Protein AF-A0AA38KYE3-F1 (afdb_monomer)

Mean predicted aligned error: 20.4 Å

Solvent-accessible surface area (backbone atoms only — not comparable to full-atom values): 11857 Å² total; per-residue (Å²): 138,81,86,70,82,73,73,77,72,90,85,82,68,71,71,74,84,75,63,77,55,72,67,58,54,51,53,55,47,50,54,48,50,51,52,50,46,51,55,27,56,74,71,75,43,82,68,74,81,72,82,71,78,75,73,86,70,87,66,52,71,68,54,53,53,49,51,54,52,49,51,54,49,50,57,47,46,58,60,46,50,67,61,67,71,62,74,83,80,52,72,69,56,50,53,50,53,51,52,51,50,53,50,52,52,50,52,52,49,53,49,53,49,51,55,46,50,54,53,48,52,49,53,52,52,52,51,51,50,52,52,61,75,70,51,79,81,84,90,71,83,89,81,81,88,81,86,86,84,85,88,87,89,82,91,83,86,89,82,88,84,85,80,89,76,82,76,84,78,88,83,76,89,78,84,84,82,131

InterPro domains:
  IPR019331 FAM192A/Fyv6, N-terminal [PF10187] (19-123)
  IPR039845 PSME3-interacting protein [PTHR13495] (5-178)

Structure (mmCIF, N/CA/C/O backbone):
data_AF-A0AA38KYE3-F1
#
_entry.id   AF-A0AA38KYE3-F1
#
loop_
_atom_site.group_PDB
_atom_site.id
_atom_site.type_symbol
_atom_site.label_atom_id
_atom_site.label_alt_id
_atom_site.label_comp_id
_atom_site.label_asym_id
_atom_site.label_entity_id
_atom_site.label_seq_id
_atom_site.pdbx_PDB_ins_code
_atom_site.Cartn_x
_atom_site.Cartn_y
_atom_site.Cartn_z
_atom_site.occupancy
_atom_site.B_iso_or_equiv
_atom_site.auth_seq_id
_atom_site.auth_comp_id
_atom_site.auth_asym_id
_atom_site.auth_atom_id
_atom_site.pdbx_PDB_model_num
ATOM 1 N N . MET A 1 1 ? -8.274 10.361 -27.203 1.00 38.38 1 MET A N 1
ATOM 2 C CA . MET A 1 1 ? -7.187 11.267 -27.641 1.00 38.38 1 MET A CA 1
ATOM 3 C C . MET A 1 1 ? -6.021 10.359 -27.928 1.00 38.38 1 MET A C 1
ATOM 5 O O . MET A 1 1 ? -5.240 10.036 -27.043 1.00 38.38 1 MET A O 1
ATOM 9 N N . ASP A 1 2 ? -6.062 9.823 -29.137 1.00 43.84 2 ASP A N 1
ATOM 10 C CA . ASP A 1 2 ? -5.361 8.628 -29.572 1.00 43.84 2 ASP A CA 1
ATOM 11 C C . ASP A 1 2 ? -4.220 9.058 -30.489 1.00 43.84 2 ASP A C 1
ATOM 13 O O . ASP A 1 2 ? -4.338 8.991 -31.711 1.00 43.84 2 ASP A O 1
ATOM 17 N N . ASP A 1 3 ? -3.112 9.524 -29.911 1.00 46.22 3 ASP A N 1
ATOM 18 C CA . ASP A 1 3 ? -1.871 9.696 -30.668 1.00 46.22 3 ASP A CA 1
ATOM 19 C C . ASP A 1 3 ? -1.182 8.338 -30.786 1.00 46.22 3 ASP A C 1
ATOM 21 O O . ASP A 1 3 ? -0.320 7.929 -30.006 1.00 46.22 3 ASP A O 1
ATOM 25 N N . SER A 1 4 ? -1.661 7.607 -31.785 1.00 47.09 4 SER A N 1
ATOM 26 C CA . SER A 1 4 ? -1.089 6.367 -32.271 1.00 47.09 4 SER A CA 1
ATOM 27 C C . SER A 1 4 ? 0.334 6.643 -32.746 1.00 47.09 4 SER A C 1
ATOM 29 O O . SER A 1 4 ? 0.548 7.275 -33.781 1.00 47.09 4 SER A O 1
ATOM 31 N N . THR A 1 5 ? 1.318 6.124 -32.019 1.00 53.00 5 THR A N 1
ATOM 32 C CA . THR A 1 5 ? 2.655 5.855 -32.543 1.00 53.00 5 THR A CA 1
ATOM 33 C C . THR A 1 5 ? 2.515 4.849 -33.684 1.00 53.00 5 THR A C 1
ATOM 35 O O . THR A 1 5 ? 2.605 3.637 -33.504 1.00 53.00 5 THR A O 1
ATOM 38 N N . ALA A 1 6 ? 2.203 5.362 -34.873 1.00 57.88 6 ALA A N 1
ATOM 39 C CA . ALA A 1 6 ? 2.040 4.588 -36.087 1.00 57.88 6 ALA A CA 1
ATOM 40 C C . ALA A 1 6 ? 3.367 3.892 -36.396 1.00 57.88 6 ALA A C 1
ATOM 42 O O . ALA A 1 6 ? 4.289 4.494 -36.945 1.00 57.88 6 ALA A O 1
ATOM 43 N N . ILE A 1 7 ? 3.477 2.622 -36.004 1.00 56.44 7 ILE A N 1
ATOM 44 C CA . ILE A 1 7 ? 4.585 1.762 -36.400 1.00 56.44 7 ILE A CA 1
ATOM 45 C C . ILE A 1 7 ? 4.551 1.730 -37.933 1.00 56.44 7 ILE A C 1
ATOM 47 O O . ILE A 1 7 ? 3.551 1.272 -38.496 1.00 56.44 7 ILE A O 1
ATOM 51 N N . PRO A 1 8 ? 5.583 2.240 -38.630 1.00 62.31 8 PRO A N 1
ATOM 52 C CA . PRO A 1 8 ? 5.570 2.291 -40.082 1.00 62.31 8 PRO A CA 1
ATOM 53 C C . PRO A 1 8 ? 5.421 0.870 -40.626 1.00 62.31 8 PRO A C 1
ATOM 55 O O . PRO A 1 8 ? 6.280 0.019 -40.390 1.00 62.31 8 PRO A O 1
ATOM 58 N N . SER A 1 9 ? 4.313 0.600 -41.325 1.00 65.00 9 SER A N 1
ATOM 59 C CA . SER A 1 9 ? 4.024 -0.717 -41.900 1.00 65.00 9 SER A CA 1
ATOM 60 C C . SER A 1 9 ? 5.203 -1.186 -42.750 1.00 65.00 9 SER A C 1
ATOM 62 O O . SER A 1 9 ? 5.614 -0.519 -43.709 1.00 65.00 9 SER A O 1
ATOM 64 N N . LEU A 1 10 ? 5.769 -2.346 -42.398 1.00 61.00 10 LEU A N 1
ATOM 65 C CA . LEU A 1 10 ? 7.004 -2.822 -43.011 1.00 61.00 10 LEU A CA 1
ATOM 66 C C . LEU A 1 10 ? 6.842 -3.242 -44.492 1.00 61.00 10 LEU A C 1
ATOM 68 O O . LEU A 1 10 ? 7.845 -3.466 -45.167 1.00 61.00 10 LEU A O 1
ATOM 72 N N . SER A 1 11 ? 5.625 -3.261 -45.040 1.00 62.66 11 SER A N 1
ATOM 73 C CA . SER A 1 11 ? 5.326 -3.944 -46.306 1.00 62.66 11 SER A CA 1
ATOM 74 C C . SER A 1 11 ? 5.181 -3.062 -47.558 1.00 62.66 11 SER A C 1
ATOM 76 O O . SER A 1 11 ? 5.177 -3.619 -48.651 1.00 62.66 11 SER A O 1
ATOM 78 N N . MET A 1 12 ? 5.033 -1.734 -47.458 1.00 64.44 12 MET A N 1
ATOM 79 C CA . MET A 1 12 ? 4.512 -0.920 -48.585 1.00 64.44 12 MET A CA 1
ATOM 80 C C . MET A 1 12 ? 5.448 0.159 -49.168 1.00 64.44 12 MET A C 1
ATOM 82 O O . MET A 1 12 ? 5.031 0.886 -50.062 1.00 64.44 12 MET A O 1
ATOM 86 N N . GLY A 1 13 ? 6.703 0.273 -48.720 1.00 67.00 13 GLY A N 1
ATOM 87 C CA . GLY A 1 13 ? 7.635 1.320 -49.177 1.00 67.00 13 GLY A CA 1
ATOM 88 C C . GLY A 1 13 ? 8.923 0.777 -49.798 1.00 67.00 13 GLY A C 1
ATOM 89 O O . GLY A 1 13 ? 9.416 -0.274 -49.386 1.00 67.00 13 GLY A O 1
ATOM 90 N N . ALA A 1 14 ? 9.488 1.516 -50.761 1.00 74.94 14 ALA A N 1
ATOM 91 C CA . ALA A 1 14 ? 10.798 1.229 -51.341 1.00 74.94 14 ALA A CA 1
ATOM 92 C C . ALA A 1 14 ? 11.863 1.134 -50.233 1.00 74.94 14 ALA A C 1
ATOM 94 O O . ALA A 1 14 ? 12.042 2.057 -49.440 1.00 74.94 14 ALA A O 1
ATOM 95 N N . VAL A 1 15 ? 12.580 0.009 -50.181 1.00 73.69 15 VAL A N 1
ATOM 96 C CA . VAL A 1 15 ? 13.527 -0.329 -49.103 1.00 73.69 15 VAL A CA 1
ATOM 97 C C . VAL A 1 15 ? 14.615 0.725 -48.868 1.00 73.69 15 VAL A C 1
ATOM 99 O O . VAL A 1 15 ? 15.062 0.875 -47.737 1.00 73.69 15 VAL A O 1
ATOM 102 N N . GLY A 1 16 ? 14.981 1.503 -49.891 1.00 77.25 16 GLY A N 1
ATOM 103 C CA . GLY A 1 16 ? 16.009 2.544 -49.804 1.00 77.25 16 GLY A CA 1
ATOM 104 C C . GLY A 1 16 ? 15.676 3.706 -48.863 1.00 77.25 16 GLY A C 1
ATOM 105 O O . GLY A 1 16 ? 16.590 4.256 -48.268 1.00 77.25 16 GLY A O 1
ATOM 106 N N . SER A 1 17 ? 14.396 4.038 -48.640 1.00 78.31 17 SER A N 1
ATOM 107 C CA . SER A 1 17 ? 14.017 5.144 -47.737 1.00 78.31 17 SER A CA 1
ATOM 108 C C . SER A 1 17 ? 14.051 4.768 -46.249 1.00 78.31 17 SER A C 1
ATOM 110 O O . SER A 1 17 ? 13.647 5.559 -45.401 1.00 78.31 17 SER A O 1
ATOM 112 N N . ARG A 1 18 ? 14.426 3.524 -45.932 1.00 79.81 18 ARG A N 1
ATOM 113 C CA . ARG A 1 18 ? 14.399 2.947 -44.576 1.00 79.81 18 ARG A CA 1
ATOM 114 C C . ARG A 1 18 ? 15.794 2.813 -43.982 1.00 79.81 18 ARG A C 1
ATOM 116 O O . ARG A 1 18 ? 15.922 2.563 -42.787 1.00 79.81 18 ARG A O 1
ATOM 123 N N . PHE A 1 19 ? 16.814 2.924 -44.827 1.00 83.12 19 PHE A N 1
ATOM 124 C CA . PHE A 1 19 ? 18.205 2.907 -44.422 1.00 83.12 19 PHE A CA 1
ATOM 125 C C . PHE A 1 19 ? 18.679 4.347 -44.302 1.00 83.12 19 PHE A C 1
ATOM 127 O O . PHE A 1 19 ? 18.525 5.137 -45.227 1.00 83.12 19 PHE A O 1
ATOM 134 N N . VAL A 1 20 ? 19.239 4.669 -43.145 1.00 84.50 20 VAL A N 1
ATOM 135 C CA . VAL A 1 20 ? 19.840 5.967 -42.848 1.00 84.50 20 VAL A CA 1
ATOM 136 C C . VAL A 1 20 ? 21.350 5.774 -42.917 1.00 84.50 20 VAL A C 1
ATOM 138 O O . VAL A 1 20 ? 21.856 4.765 -42.413 1.00 84.50 20 VAL A O 1
ATOM 141 N N . SER A 1 21 ? 22.071 6.687 -43.566 1.00 89.00 21 SER A N 1
ATOM 142 C CA . SER A 1 21 ? 23.534 6.600 -43.614 1.00 89.00 21 SER A CA 1
ATOM 143 C C . SER A 1 21 ? 24.142 6.946 -42.250 1.00 89.00 21 SER A C 1
ATOM 145 O O . SER A 1 21 ? 23.531 7.656 -41.449 1.00 89.00 21 SER A O 1
ATOM 147 N N . SER A 1 22 ? 25.355 6.450 -41.977 1.00 89.38 22 SER A N 1
ATOM 148 C CA . SER A 1 22 ? 26.078 6.796 -40.740 1.00 89.38 22 SER A CA 1
ATOM 149 C C . SER A 1 22 ? 26.231 8.313 -40.604 1.00 89.38 22 SER A C 1
ATOM 151 O O . SER A 1 22 ? 25.899 8.875 -39.563 1.00 89.38 22 SER A O 1
ATOM 153 N N . ASP A 1 23 ? 26.612 8.980 -41.696 1.00 91.44 23 ASP A N 1
ATOM 154 C CA . ASP A 1 23 ? 26.794 10.432 -41.746 1.00 91.44 23 ASP A CA 1
ATOM 155 C C . ASP A 1 23 ? 25.501 11.188 -41.418 1.00 91.44 23 ASP A C 1
ATOM 157 O O . ASP A 1 23 ? 25.514 12.174 -40.683 1.00 91.44 23 ASP A O 1
ATOM 161 N N . GLU A 1 24 ? 24.352 10.723 -41.918 1.00 88.25 24 GLU A N 1
ATOM 162 C CA . GLU A 1 24 ? 23.063 11.352 -41.628 1.00 88.25 24 GLU A CA 1
ATOM 163 C C . GLU A 1 24 ? 22.680 11.207 -40.145 1.00 88.25 24 GLU A C 1
ATOM 165 O O . GLU A 1 24 ? 22.169 12.155 -39.541 1.00 88.25 24 GLU A O 1
ATOM 170 N N . ILE A 1 25 ? 23.000 10.068 -39.519 1.00 87.56 25 ILE A N 1
ATOM 171 C CA . ILE A 1 25 ? 22.819 9.853 -38.075 1.00 87.56 25 ILE A CA 1
ATOM 172 C C . ILE A 1 25 ? 23.725 10.794 -37.271 1.00 87.56 25 ILE A C 1
ATOM 174 O O . ILE A 1 25 ? 23.277 11.382 -36.283 1.00 87.56 25 ILE A O 1
ATOM 178 N N . GLU A 1 26 ? 24.982 10.958 -37.680 1.00 89.88 26 GLU A N 1
ATOM 179 C CA . GLU A 1 26 ? 25.950 11.834 -37.015 1.00 89.88 26 GLU A CA 1
ATOM 180 C C . GLU A 1 26 ? 25.548 13.308 -37.119 1.00 89.88 26 GLU A C 1
ATOM 182 O O . GLU A 1 26 ? 25.497 14.002 -36.101 1.00 89.88 26 GLU A O 1
ATOM 187 N N . ILE A 1 27 ? 25.141 13.771 -38.305 1.00 91.00 27 ILE A N 1
ATOM 188 C CA . ILE A 1 27 ? 24.630 15.134 -38.514 1.00 91.00 27 ILE A CA 1
ATOM 189 C C . ILE A 1 27 ? 23.367 15.369 -37.676 1.00 91.00 27 ILE A C 1
ATOM 191 O O . ILE A 1 27 ? 23.208 16.424 -37.055 1.00 91.00 27 ILE A O 1
ATOM 195 N N . ALA A 1 28 ? 22.457 14.393 -37.621 1.00 88.75 28 ALA A N 1
ATOM 196 C CA . ALA A 1 28 ? 21.243 14.496 -36.818 1.00 88.75 28 ALA A CA 1
ATOM 197 C C . ALA A 1 28 ? 21.532 14.528 -35.306 1.00 88.75 28 ALA A C 1
ATOM 199 O O . ALA A 1 28 ? 20.812 15.204 -34.564 1.00 88.75 28 ALA A O 1
ATOM 200 N N . ARG A 1 29 ? 22.564 13.815 -34.832 1.00 87.81 29 ARG A N 1
ATOM 201 C CA . ARG A 1 29 ? 23.042 13.888 -33.440 1.00 87.81 29 ARG A CA 1
ATOM 202 C C . ARG A 1 29 ? 23.668 15.249 -33.147 1.00 87.81 29 ARG A C 1
ATOM 204 O O . ARG A 1 29 ? 23.217 15.905 -32.216 1.00 87.81 29 ARG A O 1
ATOM 211 N N . ALA A 1 30 ? 24.572 15.727 -34.002 1.00 90.38 30 ALA A N 1
ATOM 212 C CA . ALA A 1 30 ? 25.222 17.028 -33.851 1.00 90.38 30 ALA A CA 1
ATOM 213 C C . ALA A 1 30 ? 24.207 18.180 -33.778 1.00 90.38 30 ALA A C 1
ATOM 215 O O . ALA A 1 30 ? 24.248 18.983 -32.849 1.00 90.38 30 ALA A O 1
ATOM 216 N N . ARG A 1 31 ? 23.214 18.207 -34.681 1.00 91.75 31 ARG A N 1
ATOM 217 C CA . ARG A 1 31 ? 22.133 19.211 -34.644 1.00 91.75 31 ARG A CA 1
ATOM 218 C C . ARG A 1 31 ? 21.344 19.176 -33.337 1.00 91.75 31 ARG A C 1
ATOM 220 O O . ARG A 1 31 ? 20.951 20.222 -32.826 1.00 91.75 31 ARG A O 1
ATOM 227 N N . ARG A 1 32 ? 21.082 17.981 -32.805 1.00 86.69 32 ARG A N 1
ATOM 228 C CA . ARG A 1 32 ? 20.376 17.810 -31.529 1.00 86.69 32 ARG A CA 1
ATOM 229 C C . ARG A 1 32 ? 21.227 18.293 -30.359 1.00 86.69 32 ARG A C 1
ATOM 231 O O . ARG A 1 32 ? 20.698 18.982 -29.492 1.00 86.69 32 ARG A O 1
ATOM 238 N N . ASP A 1 33 ? 22.522 17.999 -30.368 1.00 87.50 33 ASP A N 1
ATOM 239 C CA . ASP A 1 33 ? 23.463 18.452 -29.342 1.00 87.50 33 ASP A CA 1
ATOM 240 C C . ASP A 1 33 ? 23.636 19.975 -29.353 1.00 87.50 33 ASP A C 1
ATOM 242 O O . ASP A 1 33 ? 23.683 20.601 -28.296 1.00 87.50 33 ASP A O 1
ATOM 246 N N . GLU A 1 34 ? 23.694 20.596 -30.531 1.00 90.12 34 GLU A N 1
ATOM 247 C CA . GLU A 1 34 ? 23.737 22.053 -30.692 1.00 90.12 34 GLU A CA 1
ATOM 248 C C . GLU A 1 34 ? 22.469 22.718 -30.154 1.00 90.12 34 GLU A C 1
ATOM 250 O O . GLU A 1 34 ? 22.550 23.670 -29.377 1.00 90.12 34 GLU A O 1
ATOM 255 N N . GLN A 1 35 ? 21.295 22.191 -30.512 1.00 90.38 35 GLN A N 1
ATOM 256 C CA . GLN A 1 35 ? 20.012 22.689 -30.010 1.00 90.38 35 GLN A CA 1
ATOM 257 C C . GLN A 1 35 ? 19.904 22.536 -28.490 1.00 90.38 35 GLN A C 1
ATOM 259 O O . GLN A 1 35 ? 19.454 23.455 -27.806 1.00 90.38 35 GLN A O 1
ATOM 264 N N . TRP A 1 36 ? 20.364 21.406 -27.951 1.00 85.50 36 TRP A N 1
ATOM 265 C CA . TRP A 1 36 ? 20.416 21.153 -26.515 1.00 85.50 36 TRP A CA 1
ATOM 266 C C . TRP A 1 36 ? 21.314 22.169 -25.807 1.00 85.50 36 TRP A C 1
ATOM 268 O O . TRP A 1 36 ? 20.888 22.832 -24.863 1.00 85.50 36 TRP A O 1
ATOM 278 N N . LYS A 1 37 ? 22.548 22.349 -26.289 1.00 86.88 37 LYS A N 1
ATOM 279 C CA . LYS A 1 37 ? 23.496 23.329 -25.739 1.00 86.88 37 LYS A CA 1
ATOM 280 C C . LYS A 1 37 ? 22.932 24.747 -25.799 1.00 86.88 37 LYS A C 1
ATOM 282 O O . LYS A 1 37 ? 23.029 25.473 -24.814 1.00 86.88 37 LYS A O 1
ATOM 287 N N . ALA A 1 38 ? 22.292 25.124 -26.905 1.00 88.75 38 ALA A N 1
ATOM 288 C CA . ALA A 1 38 ? 21.656 26.430 -27.058 1.00 88.75 38 ALA A CA 1
ATOM 289 C C . ALA A 1 38 ? 20.495 26.640 -26.067 1.00 88.75 38 ALA A C 1
ATOM 291 O O . ALA A 1 38 ? 20.356 27.727 -25.504 1.00 88.75 38 ALA A O 1
ATOM 292 N N . ALA A 1 39 ? 19.685 25.607 -25.809 1.00 86.75 39 ALA A N 1
ATOM 293 C CA . ALA A 1 39 ? 18.595 25.667 -24.837 1.00 86.75 39 ALA A CA 1
ATOM 294 C C . ALA A 1 39 ? 19.107 25.892 -23.403 1.00 86.75 39 ALA A C 1
ATOM 296 O O . ALA A 1 39 ? 18.586 26.747 -22.688 1.00 86.75 39 ALA A O 1
ATOM 297 N N . TYR A 1 40 ? 20.166 25.183 -23.007 1.00 85.88 40 TYR A N 1
ATOM 298 C CA . TYR A 1 40 ? 20.803 25.344 -21.695 1.00 85.88 40 TYR A CA 1
ATOM 299 C C . TYR A 1 40 ? 21.537 26.685 -21.557 1.00 85.88 40 TYR A C 1
ATOM 301 O O . TYR A 1 40 ? 21.392 27.362 -20.539 1.00 85.88 40 TYR A O 1
ATOM 309 N N . ALA A 1 41 ? 22.220 27.140 -22.612 1.00 86.56 41 ALA A N 1
ATOM 310 C CA . ALA A 1 41 ? 22.850 28.460 -22.644 1.00 86.56 41 ALA A CA 1
ATOM 311 C C . ALA A 1 41 ? 21.823 29.589 -22.457 1.00 86.56 41 ALA A C 1
ATOM 313 O O . ALA A 1 41 ? 22.079 30.547 -21.730 1.00 86.56 41 ALA A O 1
ATOM 314 N N . ARG A 1 42 ? 20.626 29.454 -23.045 1.00 86.62 42 ARG A N 1
ATOM 315 C CA . ARG A 1 42 ? 19.516 30.396 -22.836 1.00 86.62 42 ARG A CA 1
ATOM 316 C C . ARG A 1 42 ? 19.007 30.400 -21.390 1.00 86.62 42 ARG A C 1
ATOM 318 O O . ARG A 1 42 ? 18.549 31.437 -20.920 1.00 86.62 42 ARG A O 1
ATOM 325 N N . LEU A 1 43 ? 19.081 29.264 -20.698 1.00 85.50 43 LEU A N 1
ATOM 326 C CA . LEU A 1 43 ? 18.709 29.132 -19.288 1.00 85.50 43 LEU A CA 1
ATOM 327 C C . LEU A 1 43 ? 19.814 29.633 -18.333 1.00 85.50 43 LEU A C 1
ATOM 329 O O . LEU A 1 43 ? 19.579 29.744 -17.133 1.00 85.50 43 LEU A O 1
ATOM 333 N N . GLY A 1 44 ? 21.006 29.954 -18.854 1.00 84.56 44 GLY A N 1
ATOM 334 C CA . GLY A 1 44 ? 22.159 30.390 -18.061 1.00 84.56 44 GLY A CA 1
ATOM 335 C C . GLY A 1 44 ? 22.789 29.272 -17.226 1.00 84.56 44 GLY A C 1
ATOM 336 O O . GLY A 1 44 ? 23.496 29.556 -16.262 1.00 84.56 44 GLY A O 1
ATOM 337 N N . GLN A 1 45 ? 22.519 28.010 -17.567 1.00 81.12 45 GLN A N 1
ATOM 338 C CA . GLN A 1 45 ? 23.049 26.830 -16.885 1.00 81.12 45 GLN A CA 1
ATOM 339 C C . GLN A 1 45 ? 23.940 26.033 -17.837 1.00 81.12 45 GLN A C 1
ATOM 341 O O . GLN A 1 45 ? 23.671 25.956 -19.036 1.00 81.12 45 GLN A O 1
ATOM 346 N N . GLU A 1 46 ? 25.000 25.425 -17.307 1.00 78.25 46 GLU A N 1
ATOM 347 C CA . GLU A 1 46 ? 25.823 24.511 -18.094 1.00 78.25 46 GLU A CA 1
ATOM 348 C C . GLU A 1 46 ? 25.026 23.228 -18.392 1.00 78.25 46 GLU A C 1
ATOM 350 O O . GLU A 1 46 ? 24.381 22.689 -17.483 1.00 78.25 46 GLU A O 1
ATOM 355 N N . PRO A 1 47 ? 25.026 22.735 -19.647 1.00 80.62 47 PRO A N 1
ATOM 356 C CA . PRO A 1 47 ? 24.432 21.446 -19.959 1.00 80.62 47 PRO A CA 1
ATOM 357 C C . PRO A 1 47 ? 25.056 20.356 -19.077 1.00 80.62 47 PRO A C 1
ATOM 359 O O . PRO A 1 47 ? 26.283 20.264 -19.015 1.00 80.62 47 PRO A O 1
ATOM 362 N N . PRO A 1 48 ? 24.251 19.509 -18.415 1.00 79.44 48 PRO A N 1
ATOM 363 C CA . PRO A 1 48 ? 24.783 18.388 -17.656 1.00 79.44 48 PRO A CA 1
ATOM 364 C C . PRO A 1 48 ? 25.612 17.469 -18.569 1.00 79.44 48 PRO A C 1
ATOM 366 O O . PRO A 1 48 ? 25.324 17.377 -19.770 1.00 79.44 48 PRO A O 1
ATOM 369 N N . PRO A 1 49 ? 26.636 16.787 -18.019 1.00 78.44 49 PRO A N 1
ATOM 370 C CA . PRO A 1 49 ? 27.485 15.892 -18.792 1.00 78.44 49 PRO A CA 1
ATOM 371 C C . PRO A 1 49 ? 26.618 14.865 -19.515 1.00 78.44 49 PRO A C 1
ATOM 373 O O . PRO A 1 49 ? 25.746 14.239 -18.905 1.00 78.44 49 PRO A O 1
ATOM 376 N N . GLN A 1 50 ? 26.839 14.725 -20.825 1.00 74.38 50 GLN A N 1
ATOM 377 C CA . GLN A 1 50 ? 26.076 13.772 -21.619 1.00 74.38 50 GLN A CA 1
ATOM 378 C C . GLN A 1 50 ? 26.245 12.367 -21.030 1.00 74.38 50 GLN A C 1
ATOM 380 O O . GLN A 1 50 ? 27.360 12.010 -20.628 1.00 74.38 50 GLN A O 1
ATOM 385 N N . PRO A 1 51 ? 25.161 11.574 -20.965 1.00 70.00 51 PRO A N 1
ATOM 386 C CA . PRO A 1 51 ? 25.268 10.192 -20.538 1.00 70.00 51 PRO A CA 1
ATOM 387 C C . PRO A 1 51 ? 26.285 9.499 -21.444 1.00 70.00 51 PRO A C 1
ATOM 389 O O . PRO A 1 51 ? 26.162 9.523 -22.670 1.00 70.00 51 PRO A O 1
ATOM 392 N N . GLN A 1 52 ? 27.330 8.946 -20.827 1.00 67.81 52 GLN A N 1
ATOM 393 C CA . GLN A 1 52 ? 28.319 8.139 -21.530 1.00 67.81 52 GLN A CA 1
ATOM 394 C C . GLN A 1 52 ? 27.561 7.029 -22.254 1.00 67.81 52 GLN A C 1
ATOM 396 O O . GLN A 1 52 ? 26.683 6.408 -21.653 1.00 67.81 52 GLN A O 1
ATOM 401 N N . ALA A 1 53 ? 27.868 6.810 -23.535 1.00 66.44 53 ALA A N 1
ATOM 402 C CA . ALA A 1 53 ? 27.283 5.703 -24.275 1.00 66.44 53 ALA A CA 1
ATOM 403 C C . ALA A 1 53 ? 27.489 4.427 -23.454 1.00 66.44 53 ALA A C 1
ATOM 405 O O . ALA A 1 53 ? 28.624 4.132 -23.070 1.00 66.44 53 ALA A O 1
ATOM 406 N N . ASP A 1 54 ? 26.389 3.738 -23.136 1.00 66.31 54 ASP A N 1
ATOM 407 C CA . ASP A 1 54 ? 26.420 2.559 -22.280 1.00 66.31 54 ASP A CA 1
ATOM 408 C C . ASP A 1 54 ? 27.528 1.622 -22.759 1.00 66.31 54 ASP A C 1
ATOM 410 O O . ASP A 1 54 ? 27.604 1.280 -23.946 1.00 66.31 54 ASP A O 1
ATOM 414 N N . ALA A 1 55 ? 28.421 1.253 -21.836 1.00 71.62 55 ALA A N 1
ATOM 415 C CA . ALA A 1 55 ? 29.512 0.338 -22.126 1.00 71.62 55 ALA A CA 1
ATOM 416 C C . ALA A 1 55 ? 28.936 -0.897 -22.826 1.00 71.62 55 ALA A C 1
ATOM 418 O O . ALA A 1 55 ? 27.932 -1.449 -22.373 1.00 71.62 55 ALA A O 1
ATOM 419 N N . TYR A 1 56 ? 29.547 -1.290 -23.947 1.00 76.38 56 TYR A N 1
ATOM 420 C CA . TYR A 1 56 ? 29.062 -2.384 -24.781 1.00 76.38 56 TYR A CA 1
ATOM 421 C C . TYR A 1 56 ? 28.786 -3.627 -23.926 1.00 76.38 56 TYR A C 1
ATOM 423 O O . TYR A 1 56 ? 29.699 -4.308 -23.459 1.00 76.38 56 TYR A O 1
ATOM 431 N N . ASP A 1 57 ? 27.502 -3.889 -23.693 1.00 76.00 57 ASP A N 1
ATOM 432 C CA . ASP A 1 57 ? 27.059 -5.008 -22.879 1.00 76.00 57 ASP A CA 1
ATOM 433 C C . ASP A 1 57 ? 27.184 -6.288 -23.706 1.00 76.00 57 ASP A C 1
ATOM 435 O O . ASP A 1 57 ? 26.439 -6.478 -24.675 1.00 76.00 57 ASP A O 1
ATOM 439 N N . GLY A 1 58 ? 28.134 -7.141 -23.313 1.00 88.69 58 GLY A N 1
ATOM 440 C CA . GLY A 1 58 ? 28.434 -8.424 -23.950 1.00 88.69 58 GLY A CA 1
ATOM 441 C C . GLY A 1 58 ? 27.335 -9.480 -23.802 1.00 88.69 58 GLY A C 1
ATOM 442 O O . GLY A 1 58 ? 27.457 -10.554 -24.390 1.00 88.69 58 GLY A O 1
ATOM 443 N N . ARG A 1 59 ? 26.262 -9.197 -23.053 1.00 87.50 59 ARG A N 1
ATOM 444 C CA . ARG A 1 59 ? 25.080 -10.061 -22.980 1.00 87.50 59 ARG A CA 1
ATOM 445 C C . ARG A 1 59 ? 24.361 -10.150 -24.318 1.00 87.50 59 ARG A C 1
ATOM 447 O O . ARG A 1 59 ? 24.231 -9.166 -25.058 1.00 87.50 59 ARG A O 1
ATOM 454 N N . SER A 1 60 ? 23.822 -11.334 -24.593 1.00 90.94 60 SER A N 1
ATOM 455 C CA . SER A 1 60 ? 22.998 -11.566 -25.777 1.00 90.94 60 SER A CA 1
ATOM 456 C C . SER A 1 60 ? 21.746 -10.684 -25.743 1.00 90.94 60 SER A C 1
ATOM 458 O O . SER A 1 60 ? 21.206 -10.370 -24.680 1.00 90.94 60 SER A O 1
ATOM 460 N N . LEU A 1 61 ? 21.220 -10.316 -26.916 1.00 89.00 61 LEU A N 1
ATOM 461 C CA . LEU A 1 61 ? 19.946 -9.595 -27.016 1.00 89.00 61 LEU A CA 1
ATOM 462 C C . LEU A 1 61 ? 18.815 -10.336 -26.280 1.00 89.00 61 LEU A C 1
ATOM 464 O O . LEU A 1 61 ? 17.964 -9.699 -25.663 1.00 89.00 61 LEU A O 1
ATOM 468 N N . ALA A 1 62 ? 18.830 -11.673 -26.297 1.00 92.38 62 ALA A N 1
ATOM 469 C CA . ALA A 1 62 ? 17.852 -12.490 -25.584 1.00 92.38 62 ALA A CA 1
ATOM 470 C C . ALA A 1 62 ? 17.894 -12.256 -24.064 1.00 92.38 62 ALA A C 1
ATOM 472 O O . ALA A 1 62 ? 16.849 -12.095 -23.436 1.00 92.38 62 ALA A O 1
ATOM 473 N N . GLU A 1 63 ? 19.093 -12.169 -23.488 1.00 91.25 63 GLU A N 1
ATOM 474 C CA . GLU A 1 63 ? 19.295 -11.914 -22.059 1.00 91.25 63 GLU A CA 1
ATOM 475 C C . GLU A 1 63 ? 18.857 -10.495 -21.687 1.00 91.25 63 GLU A C 1
ATOM 477 O O . GLU A 1 63 ? 18.178 -10.303 -20.681 1.00 91.25 63 GLU A O 1
ATOM 482 N N . LYS A 1 64 ? 19.160 -9.506 -22.539 1.00 90.88 64 LYS A N 1
ATOM 483 C CA . LYS A 1 64 ? 18.702 -8.117 -22.359 1.00 90.88 64 LYS A CA 1
ATOM 484 C C . LYS A 1 64 ? 17.176 -8.020 -22.361 1.00 90.88 64 LYS A C 1
ATOM 486 O O . LYS A 1 64 ? 16.592 -7.363 -21.499 1.00 90.88 64 LYS A O 1
ATOM 491 N N . LEU A 1 65 ? 16.518 -8.696 -23.303 1.00 93.88 65 LEU A N 1
ATOM 492 C CA . LEU A 1 65 ? 15.056 -8.723 -23.378 1.00 93.88 65 LEU A CA 1
ATOM 493 C C . LEU A 1 65 ? 14.435 -9.454 -22.185 1.00 93.88 65 LEU A C 1
ATOM 495 O O . LEU A 1 65 ? 13.420 -8.997 -21.662 1.00 93.88 65 LEU A O 1
ATOM 499 N N . ALA A 1 66 ? 15.039 -10.556 -21.734 1.00 93.94 66 ALA A N 1
ATOM 500 C CA . ALA A 1 66 ? 14.596 -11.268 -20.540 1.00 93.94 66 ALA A CA 1
ATOM 501 C C . ALA A 1 66 ? 14.710 -10.387 -19.288 1.00 93.94 66 ALA A C 1
ATOM 503 O O . ALA A 1 66 ? 13.737 -10.263 -18.550 1.00 93.94 66 ALA A O 1
ATOM 504 N N . ALA A 1 67 ? 15.842 -9.701 -19.105 1.00 91.38 67 ALA A N 1
ATOM 505 C CA . ALA A 1 67 ? 16.047 -8.772 -17.999 1.00 91.38 67 ALA A CA 1
ATOM 506 C C . ALA A 1 67 ? 15.041 -7.609 -18.024 1.00 91.38 67 ALA A C 1
ATOM 508 O O . ALA A 1 67 ? 14.486 -7.264 -16.988 1.00 91.38 67 ALA A O 1
ATOM 509 N N . ASN A 1 68 ? 14.736 -7.040 -19.198 1.00 92.44 68 ASN A N 1
ATOM 510 C CA . ASN A 1 68 ? 13.744 -5.963 -19.304 1.00 92.44 68 ASN A CA 1
ATOM 511 C C . ASN A 1 68 ? 12.325 -6.435 -18.956 1.00 92.44 68 ASN A C 1
ATOM 513 O O . ASN A 1 68 ? 11.566 -5.696 -18.332 1.00 92.44 68 ASN A O 1
ATOM 517 N N . ARG A 1 69 ? 11.962 -7.661 -19.355 1.00 95.62 69 ARG A N 1
ATOM 518 C CA . ARG A 1 69 ? 10.676 -8.264 -18.979 1.00 95.62 69 ARG A CA 1
ATOM 519 C C . ARG A 1 69 ? 10.610 -8.527 -17.480 1.00 95.62 69 ARG A C 1
ATOM 521 O O . ARG A 1 69 ? 9.612 -8.168 -16.871 1.00 95.62 69 ARG A O 1
ATOM 528 N N . ALA A 1 70 ? 11.662 -9.110 -16.908 1.00 94.44 70 ALA A N 1
ATOM 529 C CA . ALA A 1 70 ? 11.744 -9.388 -15.480 1.00 94.44 70 ALA A CA 1
ATOM 530 C C . ALA A 1 70 ? 11.661 -8.099 -14.652 1.00 94.44 70 ALA A C 1
ATOM 532 O O . ALA A 1 70 ? 10.831 -8.026 -13.760 1.00 94.44 70 ALA A O 1
ATOM 533 N N . ALA A 1 71 ? 12.415 -7.057 -15.015 1.00 92.94 71 ALA A N 1
ATOM 534 C CA . ALA A 1 71 ? 12.370 -5.763 -14.334 1.00 92.94 71 ALA A CA 1
ATOM 535 C C . ALA A 1 71 ? 10.967 -5.136 -14.374 1.00 92.94 71 ALA A C 1
ATOM 537 O O . ALA A 1 71 ? 10.445 -4.706 -13.353 1.00 92.94 71 ALA A O 1
ATOM 538 N N . LYS A 1 72 ? 10.305 -5.145 -15.539 1.00 94.75 72 LYS A N 1
ATOM 539 C CA . LYS A 1 72 ? 8.921 -4.653 -15.652 1.00 94.75 72 LYS A CA 1
ATOM 540 C C . LYS A 1 72 ? 7.941 -5.462 -14.811 1.00 94.75 72 LYS A C 1
ATOM 542 O O . LYS A 1 72 ? 7.010 -4.887 -14.253 1.00 94.75 72 LYS A O 1
ATOM 547 N N . GLN A 1 73 ? 8.128 -6.777 -14.760 1.00 93.94 73 GLN A N 1
ATOM 548 C CA . GLN A 1 73 ? 7.291 -7.665 -13.967 1.00 93.94 73 GLN A CA 1
ATOM 549 C C . GLN A 1 73 ? 7.493 -7.413 -12.470 1.00 93.94 73 GLN A C 1
ATOM 551 O O . GLN A 1 73 ? 6.511 -7.260 -11.758 1.00 93.94 73 GLN A O 1
ATOM 556 N N . GLU A 1 74 ? 8.738 -7.296 -12.014 1.00 90.62 74 GLU A N 1
ATOM 557 C CA . GLU A 1 74 ? 9.088 -6.993 -10.624 1.00 90.62 74 GLU A CA 1
ATOM 558 C C . GLU A 1 74 ? 8.540 -5.627 -10.200 1.00 90.62 74 GLU A C 1
ATOM 560 O O . GLU A 1 74 ? 7.843 -5.536 -9.196 1.00 90.62 74 GLU A O 1
ATOM 565 N N . GLU A 1 75 ? 8.722 -4.582 -11.011 1.00 89.88 75 GLU A N 1
ATOM 566 C CA . GLU A 1 75 ? 8.135 -3.265 -10.738 1.00 89.88 75 GLU A CA 1
ATOM 567 C C . GLU A 1 75 ? 6.603 -3.303 -10.656 1.00 89.88 75 GLU A C 1
ATOM 569 O O . GLU A 1 75 ? 5.994 -2.573 -9.869 1.00 89.88 75 GLU A O 1
ATOM 574 N N . TRP A 1 76 ? 5.957 -4.101 -11.511 1.00 91.56 76 TRP A N 1
ATOM 575 C CA . TRP A 1 76 ? 4.508 -4.265 -11.489 1.00 91.56 76 TRP A CA 1
ATOM 576 C C . TRP A 1 76 ? 4.068 -5.019 -10.235 1.00 91.56 76 TRP A C 1
ATOM 578 O O . TRP A 1 76 ? 3.154 -4.573 -9.547 1.00 91.56 76 TRP A O 1
ATOM 588 N N . GLU A 1 77 ? 4.754 -6.107 -9.891 1.00 90.69 77 GLU A N 1
ATOM 589 C CA . GLU A 1 77 ? 4.502 -6.882 -8.681 1.00 90.69 77 GLU A CA 1
ATOM 590 C C . GLU A 1 77 ? 4.727 -6.052 -7.422 1.00 90.69 77 GLU A C 1
ATOM 592 O O . GLU A 1 77 ? 3.894 -6.106 -6.528 1.00 90.69 77 GLU A O 1
ATOM 597 N N . GLU A 1 78 ? 5.768 -5.229 -7.341 1.00 87.31 78 GLU A N 1
ATOM 598 C CA . GLU A 1 78 ? 5.999 -4.337 -6.202 1.00 87.31 78 GLU A CA 1
ATOM 599 C C . GLU A 1 78 ? 4.870 -3.312 -6.035 1.00 87.31 78 GLU A C 1
ATOM 601 O O . GLU A 1 78 ? 4.338 -3.145 -4.932 1.00 87.31 78 GLU A O 1
ATOM 606 N N . LYS A 1 79 ? 4.453 -2.668 -7.134 1.00 85.88 79 LYS A N 1
ATOM 607 C CA . LYS A 1 79 ? 3.347 -1.694 -7.134 1.00 85.88 79 LYS A CA 1
ATOM 608 C C . LYS A 1 79 ? 2.016 -2.359 -6.779 1.00 85.88 79 LYS A C 1
ATOM 610 O O . LYS A 1 79 ? 1.241 -1.817 -5.992 1.00 85.88 79 LYS A O 1
ATOM 615 N N . SER A 1 80 ? 1.755 -3.545 -7.321 1.00 88.38 80 SER A N 1
ATOM 616 C CA . SER A 1 80 ? 0.514 -4.287 -7.094 1.00 88.38 80 SER A CA 1
ATOM 617 C C . SER A 1 80 ? 0.482 -5.021 -5.754 1.00 88.38 80 SER A C 1
ATOM 619 O O . SER A 1 80 ? -0.595 -5.208 -5.196 1.00 88.38 80 SER A O 1
ATOM 621 N N . LYS A 1 81 ? 1.625 -5.412 -5.186 1.00 89.00 81 LYS A N 1
ATOM 622 C CA . LYS A 1 81 ? 1.708 -6.153 -3.917 1.00 89.00 81 LYS A CA 1
ATOM 623 C C . LYS A 1 81 ? 1.178 -5.342 -2.746 1.00 89.00 81 LYS A C 1
ATOM 625 O O . LYS A 1 81 ? 0.420 -5.877 -1.944 1.00 89.00 81 LYS A O 1
ATOM 630 N N . LEU A 1 82 ? 1.545 -4.062 -2.660 1.00 79.19 82 LEU A N 1
ATOM 631 C CA . LEU A 1 82 ? 1.021 -3.172 -1.620 1.00 79.19 82 LEU A CA 1
ATOM 632 C C . LEU A 1 82 ? -0.456 -2.839 -1.859 1.00 79.19 82 LEU A C 1
ATOM 634 O O . LEU A 1 82 ? -1.229 -2.795 -0.906 1.00 79.19 82 LEU A O 1
ATOM 638 N N . ALA A 1 83 ? -0.860 -2.666 -3.121 1.00 83.81 83 ALA A N 1
ATOM 639 C CA . ALA A 1 83 ? -2.253 -2.400 -3.474 1.00 83.81 83 ALA A CA 1
ATOM 640 C C . ALA A 1 83 ? -3.184 -3.579 -3.133 1.00 83.81 83 ALA A C 1
ATOM 642 O O . ALA A 1 83 ? -4.299 -3.366 -2.674 1.00 83.81 83 ALA A O 1
ATOM 643 N N . ASN A 1 84 ? -2.712 -4.816 -3.299 1.00 82.69 84 ASN A N 1
ATOM 644 C CA . ASN A 1 84 ? -3.491 -6.029 -3.039 1.00 82.69 84 ASN A CA 1
ATOM 645 C C . ASN A 1 84 ? -3.438 -6.498 -1.577 1.00 82.69 84 ASN A C 1
ATOM 647 O O . ASN A 1 84 ? -4.131 -7.449 -1.219 1.00 82.69 84 ASN A O 1
ATOM 651 N N . GLN A 1 85 ? -2.607 -5.883 -0.730 1.00 86.56 85 GLN A N 1
ATOM 652 C CA . GLN A 1 85 ? -2.467 -6.304 0.666 1.00 86.56 85 GLN A CA 1
ATOM 653 C C . GLN A 1 85 ? -3.715 -5.984 1.497 1.00 86.56 85 GLN A C 1
ATOM 655 O O . GLN A 1 85 ? -4.036 -6.710 2.438 1.00 86.56 85 GLN A O 1
ATOM 660 N N . PHE A 1 86 ? -4.418 -4.910 1.145 1.00 83.69 86 PHE A N 1
ATOM 661 C CA . PHE A 1 86 ? -5.626 -4.482 1.827 1.00 83.69 86 PHE A CA 1
ATOM 662 C C . PHE A 1 86 ? -6.787 -4.517 0.846 1.00 83.69 86 PHE A C 1
ATOM 664 O O . PHE A 1 86 ? -6.768 -3.858 -0.190 1.00 83.69 86 PHE A O 1
ATOM 671 N N . ARG A 1 87 ? -7.809 -5.289 1.199 1.00 88.69 87 ARG A N 1
ATOM 672 C CA . ARG A 1 87 ? -9.113 -5.263 0.541 1.00 88.69 87 ARG A CA 1
ATOM 673 C C . ARG A 1 87 ? -10.112 -4.523 1.424 1.00 88.69 87 ARG A C 1
ATOM 675 O O . ARG A 1 87 ? -9.902 -4.410 2.632 1.00 88.69 87 ARG A O 1
ATOM 682 N N . ALA A 1 88 ? -11.192 -4.029 0.827 1.00 92.00 88 ALA A N 1
ATOM 683 C CA . ALA A 1 88 ? -12.337 -3.566 1.602 1.00 92.00 88 ALA A CA 1
ATOM 684 C C . ALA A 1 88 ? -12.921 -4.736 2.415 1.00 92.00 88 ALA A C 1
ATOM 686 O O . ALA A 1 88 ? -12.851 -5.889 1.975 1.00 92.00 88 ALA A O 1
ATOM 687 N N . LEU A 1 89 ? -13.463 -4.433 3.597 1.00 94.00 89 LEU A N 1
ATOM 688 C CA . LEU A 1 89 ? -14.233 -5.416 4.356 1.00 94.00 89 LEU A CA 1
ATOM 689 C C . LEU A 1 89 ? -15.545 -5.701 3.623 1.00 94.00 89 LEU A C 1
ATOM 691 O O . LEU A 1 89 ? -16.168 -4.788 3.077 1.00 94.00 89 LEU A O 1
ATOM 695 N N . GLU A 1 90 ? -15.949 -6.964 3.627 1.00 95.00 90 GLU A N 1
ATOM 696 C CA . GLU A 1 90 ? -17.251 -7.399 3.121 1.00 95.00 90 GLU A CA 1
ATOM 697 C C . GLU A 1 90 ? -18.368 -7.011 4.109 1.00 95.00 90 GLU A C 1
ATOM 699 O O . GLU A 1 90 ? -18.110 -6.794 5.294 1.00 95.00 90 GLU A O 1
ATOM 704 N N . GLU A 1 91 ? -19.618 -6.915 3.645 1.00 95.12 91 GLU A N 1
ATOM 705 C CA . GLU A 1 91 ? -20.758 -6.507 4.489 1.00 95.12 91 GLU A CA 1
ATOM 706 C C . GLU A 1 91 ? -20.930 -7.438 5.703 1.00 95.12 91 GLU A C 1
ATOM 708 O O . GLU A 1 91 ? -21.082 -6.971 6.832 1.00 95.12 91 GLU A O 1
ATOM 713 N N . ASP A 1 92 ? -20.758 -8.745 5.500 1.00 96.38 92 ASP A N 1
ATOM 714 C CA . ASP A 1 92 ? -20.805 -9.750 6.567 1.00 96.38 92 ASP A CA 1
ATOM 715 C C . ASP A 1 92 ? -19.660 -9.585 7.586 1.00 96.38 92 ASP A C 1
ATOM 717 O O . ASP A 1 92 ? -19.852 -9.793 8.786 1.00 96.38 92 ASP A O 1
ATOM 721 N N . GLU A 1 93 ? -18.466 -9.182 7.135 1.00 96.06 93 GLU A N 1
ATOM 722 C CA . GLU A 1 93 ? -17.313 -8.938 8.013 1.00 96.06 93 GLU A CA 1
ATOM 723 C C . GLU A 1 93 ? -17.537 -7.696 8.884 1.00 96.06 93 GLU A C 1
ATOM 725 O O . GLU A 1 93 ? -17.185 -7.698 10.065 1.00 96.06 93 GLU A O 1
ATOM 730 N N . ILE A 1 94 ? -18.160 -6.653 8.328 1.00 96.31 94 ILE A N 1
ATOM 731 C CA . ILE A 1 94 ? -18.545 -5.445 9.071 1.00 96.31 94 ILE A CA 1
ATOM 732 C C . ILE A 1 94 ? -19.575 -5.804 10.145 1.00 96.31 94 ILE A C 1
ATOM 734 O O . ILE A 1 94 ? -19.361 -5.511 11.321 1.00 96.31 94 ILE A O 1
ATOM 738 N N . MET A 1 95 ? -20.637 -6.520 9.764 1.00 96.75 95 MET A N 1
ATOM 739 C CA . MET A 1 95 ? -21.671 -6.971 10.698 1.00 96.75 95 MET A CA 1
ATOM 740 C C . MET A 1 95 ? -21.097 -7.850 11.814 1.00 96.75 95 MET A C 1
ATOM 742 O O . MET A 1 95 ? -21.506 -7.745 12.973 1.00 96.75 95 MET A O 1
ATOM 746 N N . PHE A 1 96 ? -20.117 -8.697 11.496 1.00 97.69 96 PHE A N 1
ATOM 747 C CA . PHE A 1 96 ? -19.415 -9.491 12.496 1.00 97.69 96 PHE A CA 1
ATOM 748 C C . PHE A 1 96 ? -18.659 -8.612 13.504 1.00 97.69 96 PHE A C 1
ATOM 750 O O . PHE A 1 96 ? -18.784 -8.837 14.711 1.00 97.69 96 PHE A O 1
ATOM 757 N N . LEU A 1 97 ? -17.916 -7.599 13.049 1.00 96.94 97 LEU A N 1
ATOM 758 C CA . LEU A 1 97 ? -17.200 -6.682 13.945 1.00 96.94 97 LEU A CA 1
ATOM 759 C C . LEU A 1 97 ? -18.153 -5.871 14.832 1.00 96.94 97 LEU A C 1
ATOM 761 O O . LEU A 1 97 ? -17.882 -5.717 16.026 1.00 96.94 97 LEU A O 1
ATOM 765 N N . ASP A 1 98 ? -19.285 -5.427 14.289 1.00 97.31 98 ASP A N 1
ATOM 766 C CA . ASP A 1 98 ? -20.320 -4.738 15.061 1.00 97.31 98 ASP A CA 1
ATOM 767 C C . ASP A 1 98 ? -20.938 -5.664 16.119 1.00 97.31 98 ASP A C 1
ATOM 769 O O . ASP A 1 98 ? -21.092 -5.263 17.274 1.00 97.31 98 ASP A O 1
ATOM 773 N N . SER A 1 99 ? -21.182 -6.936 15.784 1.00 97.12 99 SER A N 1
ATOM 774 C CA . SER A 1 99 ? -21.687 -7.926 16.747 1.00 97.12 99 SER A CA 1
ATOM 775 C C . SER A 1 99 ? -20.704 -8.208 17.892 1.00 97.12 99 SER A C 1
ATOM 777 O O . SER A 1 99 ? -21.114 -8.406 19.038 1.00 97.12 99 SER A O 1
ATOM 779 N N . LEU A 1 100 ? -19.393 -8.206 17.613 1.00 97.75 100 LEU A N 1
ATOM 780 C CA . LEU A 1 100 ? -18.362 -8.356 18.643 1.00 97.75 100 LEU A CA 1
ATOM 781 C C . LEU A 1 100 ? -18.334 -7.150 19.579 1.00 97.75 100 LEU A C 1
ATOM 783 O O . LEU A 1 100 ? -18.252 -7.328 20.795 1.00 97.75 100 LEU A O 1
ATOM 787 N N . ARG A 1 101 ? -18.434 -5.944 19.016 1.00 97.19 101 ARG A N 1
ATOM 788 C CA . ARG A 1 101 ? -18.483 -4.702 19.784 1.00 97.19 101 ARG A CA 1
ATOM 789 C C . ARG A 1 101 ? -19.721 -4.648 20.674 1.00 97.19 101 ARG A C 1
ATOM 791 O O . ARG A 1 101 ? -19.596 -4.386 21.866 1.00 97.19 101 ARG A O 1
ATOM 798 N N . GLU A 1 102 ? -20.892 -4.969 20.130 1.00 96.69 102 GLU A N 1
ATOM 799 C CA . GLU A 1 102 ? -22.139 -5.034 20.897 1.00 96.69 102 GLU A CA 1
ATOM 800 C C . GLU A 1 102 ? -22.036 -6.049 22.042 1.00 96.69 102 GLU A C 1
ATOM 802 O O . GLU A 1 102 ? -22.451 -5.775 23.169 1.00 96.69 102 GLU A O 1
ATOM 807 N N . LYS A 1 103 ? -21.424 -7.210 21.790 1.00 96.94 103 LYS A N 1
ATOM 808 C CA . LYS A 1 103 ? -21.212 -8.235 22.814 1.00 96.94 103 LYS A CA 1
ATOM 809 C C . LYS A 1 103 ? -20.283 -7.764 23.935 1.00 96.94 103 LYS A C 1
ATOM 811 O O . LYS A 1 103 ? -20.579 -8.024 25.101 1.00 96.94 103 LYS A O 1
ATOM 816 N N . GLU A 1 104 ? -19.179 -7.098 23.604 1.00 97.38 104 GLU A N 1
ATOM 817 C CA . GLU A 1 104 ? -18.242 -6.553 24.593 1.00 97.38 104 GLU A CA 1
ATOM 818 C C . GLU A 1 104 ? -18.907 -5.460 25.442 1.00 97.38 104 GLU A C 1
ATOM 820 O O . GLU A 1 104 ? -18.831 -5.494 26.672 1.00 97.38 104 GLU A O 1
ATOM 825 N N . GLU A 1 105 ? -19.648 -4.551 24.805 1.00 96.88 105 GLU A N 1
ATOM 826 C CA . GLU A 1 105 ? -20.407 -3.501 25.489 1.00 96.88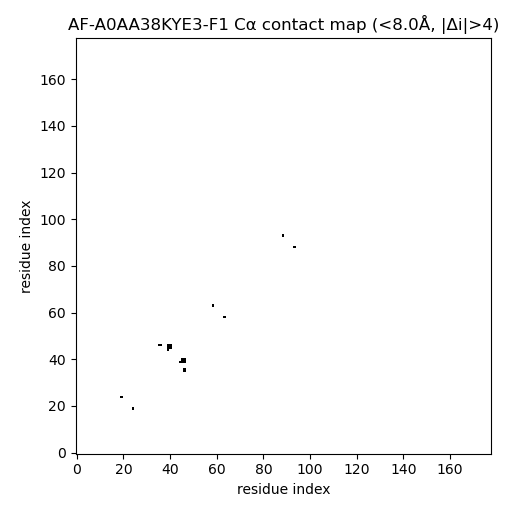 105 GLU A CA 1
ATOM 827 C C . GLU A 1 105 ? -21.507 -4.086 26.391 1.00 96.88 105 GLU A C 1
ATOM 829 O O . GLU A 1 105 ? -21.702 -3.625 27.520 1.00 96.88 105 GLU A O 1
ATOM 834 N N . ALA A 1 106 ? -22.205 -5.132 25.942 1.00 97.31 106 ALA A N 1
ATOM 835 C CA . ALA A 1 106 ? -23.217 -5.825 26.734 1.00 97.31 106 ALA A CA 1
ATOM 836 C C . ALA A 1 106 ? -22.612 -6.542 27.951 1.00 97.31 106 ALA A C 1
ATOM 838 O O . ALA A 1 106 ? -23.177 -6.482 29.048 1.00 97.31 106 ALA A O 1
ATOM 839 N N . GLU A 1 107 ? -21.459 -7.196 27.789 1.00 96.62 107 GLU A N 1
ATOM 840 C CA . GLU A 1 107 ? -20.753 -7.848 28.893 1.00 96.62 107 GLU A CA 1
ATOM 841 C C . GLU A 1 107 ? -20.249 -6.820 29.914 1.00 96.62 107 GLU A C 1
ATOM 843 O O . GLU A 1 107 ? -20.453 -6.994 31.120 1.00 96.62 107 GLU A O 1
ATOM 848 N N . GLU A 1 108 ? -19.655 -5.718 29.450 1.00 96.56 108 GLU A N 1
ATOM 849 C CA . GLU A 1 108 ? -19.194 -4.641 30.325 1.00 96.56 108 GLU A CA 1
ATOM 850 C C . GLU A 1 108 ? -20.366 -3.987 31.066 1.00 96.56 108 GLU A C 1
ATOM 852 O O . GLU A 1 108 ? -20.299 -3.782 32.280 1.00 96.56 108 GLU A O 1
ATOM 857 N N . LYS A 1 109 ? -21.474 -3.713 30.370 1.00 97.00 109 LYS A N 1
ATOM 858 C CA . LYS A 1 109 ? -22.693 -3.174 30.976 1.00 97.00 109 LYS A CA 1
ATOM 859 C C . LYS A 1 109 ? -23.263 -4.125 32.025 1.00 97.00 109 LYS A C 1
ATOM 861 O O . LYS A 1 109 ? -23.558 -3.682 33.130 1.00 97.00 109 LYS A O 1
ATOM 866 N N . SER A 1 110 ? -23.343 -5.423 31.731 1.00 96.25 110 SER A N 1
ATOM 867 C CA . SER A 1 110 ? -23.823 -6.430 32.685 1.00 96.25 110 SER A CA 1
ATOM 868 C C . SER A 1 110 ? -22.919 -6.543 33.915 1.00 96.25 110 SER A C 1
ATOM 870 O O . SER A 1 110 ? -23.410 -6.712 35.034 1.00 96.25 110 SER A O 1
ATOM 872 N N . ARG A 1 111 ? -21.597 -6.427 33.738 1.00 96.69 111 ARG A N 1
ATOM 873 C CA . ARG A 1 111 ? -20.651 -6.370 34.859 1.00 96.69 111 ARG A CA 1
ATOM 874 C C . ARG A 1 111 ? -20.882 -5.114 35.698 1.00 96.69 111 ARG A C 1
ATOM 876 O O . ARG A 1 111 ? -21.039 -5.212 36.907 1.00 96.69 111 ARG A O 1
ATOM 883 N N . ARG A 1 112 ? -20.986 -3.954 35.050 1.00 96.62 112 ARG A N 1
ATOM 884 C CA . ARG A 1 112 ? -21.210 -2.659 35.703 1.00 96.62 112 ARG A CA 1
ATOM 885 C C . ARG A 1 112 ? -22.529 -2.609 36.474 1.00 96.62 112 ARG A C 1
ATOM 887 O O . ARG A 1 112 ? -22.592 -2.002 37.539 1.00 96.62 112 ARG A O 1
ATOM 894 N N . GLU A 1 113 ? -23.576 -3.230 35.938 1.00 96.81 113 GLU A N 1
ATOM 895 C CA . GLU A 1 113 ? -24.874 -3.365 36.600 1.00 96.81 113 GLU A CA 1
ATOM 896 C C . GLU A 1 113 ? -24.773 -4.248 37.846 1.00 96.81 113 GLU A C 1
ATOM 898 O O . GLU A 1 113 ? -25.182 -3.795 38.914 1.00 96.81 113 GLU A O 1
ATOM 903 N N . ARG A 1 114 ? -24.144 -5.432 37.757 1.00 95.12 114 ARG A N 1
ATOM 904 C CA . ARG A 1 114 ? -23.897 -6.292 38.931 1.00 95.12 114 ARG A CA 1
ATOM 905 C C . ARG A 1 114 ? -23.087 -5.580 40.009 1.00 95.12 114 ARG A C 1
ATOM 907 O O . ARG A 1 114 ? -23.519 -5.524 41.156 1.00 95.12 114 ARG A O 1
ATOM 914 N N . ASP A 1 115 ? -21.963 -4.975 39.634 1.00 95.69 115 ASP A N 1
ATOM 915 C CA . ASP A 1 115 ? -21.113 -4.233 40.569 1.00 95.69 115 ASP A CA 1
ATOM 916 C C . ASP A 1 115 ? -21.903 -3.078 41.218 1.00 95.69 115 ASP A C 1
ATOM 918 O O . ASP A 1 115 ? -21.798 -2.808 42.417 1.00 95.69 115 ASP A O 1
ATOM 922 N N . GLY A 1 116 ? -22.751 -2.402 40.436 1.00 96.00 116 GLY A N 1
ATOM 923 C CA . GLY A 1 116 ? -23.633 -1.342 40.912 1.00 96.00 116 GLY A CA 1
ATOM 924 C C . GLY A 1 116 ? -24.699 -1.827 41.897 1.00 96.00 116 GLY A C 1
ATOM 925 O O . GLY A 1 116 ? -24.965 -1.138 42.884 1.00 96.00 116 GLY A O 1
ATOM 926 N N . GLU A 1 117 ? -25.306 -2.988 41.655 1.00 96.25 117 GLU A N 1
ATOM 927 C CA . GLU A 1 117 ? -26.274 -3.627 42.554 1.00 96.25 117 GLU A CA 1
ATOM 928 C C . GLU A 1 117 ? -25.628 -4.044 43.878 1.00 96.25 117 GLU A C 1
ATOM 930 O O . GLU A 1 117 ? -26.166 -3.731 44.942 1.00 96.25 117 GLU A O 1
ATOM 935 N N . GLU A 1 118 ? -24.443 -4.656 43.837 1.00 95.00 118 GLU A N 1
ATOM 936 C CA . GLU A 1 118 ? -23.690 -5.036 45.038 1.00 95.00 118 GLU A CA 1
ATOM 937 C C . GLU A 1 118 ? -23.343 -3.810 45.898 1.00 95.00 118 GLU A C 1
ATOM 939 O O . GLU A 1 118 ? -23.559 -3.802 47.115 1.00 95.00 118 GLU A O 1
ATOM 944 N N . VAL A 1 119 ? -22.872 -2.727 45.268 1.00 95.94 119 VAL A N 1
ATOM 945 C CA . VAL A 1 119 ? -22.567 -1.467 45.964 1.00 95.94 119 VAL A CA 1
ATOM 946 C C . VAL A 1 119 ? -23.828 -0.828 46.549 1.00 95.94 119 VAL A C 1
ATOM 948 O O . VAL A 1 119 ? -23.782 -0.305 47.667 1.00 95.94 119 VAL A O 1
ATOM 951 N N . LYS A 1 120 ? -24.955 -0.844 45.825 1.00 96.12 120 LYS A N 1
ATOM 952 C CA . LYS A 1 120 ? -26.241 -0.336 46.333 1.00 96.12 120 LYS A CA 1
ATOM 953 C C . LYS A 1 120 ? -26.707 -1.137 47.549 1.00 96.12 120 LYS A C 1
ATOM 955 O O . LYS A 1 120 ? -26.971 -0.532 48.585 1.00 96.12 120 LYS A O 1
ATOM 960 N N . GLY A 1 121 ? -26.703 -2.467 47.466 1.00 96.19 121 GLY A N 1
ATOM 961 C CA . GLY A 1 121 ? -27.087 -3.342 48.575 1.00 96.19 121 GLY A CA 1
ATOM 962 C C . GLY A 1 121 ? -26.209 -3.147 49.814 1.00 96.19 121 GLY A C 1
ATOM 963 O O . GLY A 1 121 ? -26.717 -3.073 50.933 1.00 96.19 121 GLY A O 1
ATOM 964 N N . PHE A 1 122 ? -24.896 -2.964 49.637 1.00 95.56 122 PHE A N 1
ATOM 965 C CA . PHE A 1 122 ? -24.001 -2.630 50.747 1.00 95.56 122 PHE A CA 1
ATOM 966 C C . PHE A 1 122 ? -24.360 -1.286 51.399 1.00 95.56 122 PHE A C 1
ATOM 968 O O . PHE A 1 122 ? -24.437 -1.198 52.625 1.00 95.56 122 PHE A O 1
ATOM 975 N N . LYS A 1 123 ? -24.613 -0.241 50.598 1.00 95.06 123 LYS A N 1
ATOM 976 C CA . LYS A 1 123 ? -25.015 1.081 51.110 1.00 95.06 123 LYS A CA 1
ATOM 977 C C . LYS A 1 123 ? -26.317 1.010 51.906 1.00 95.06 123 LYS A C 1
ATOM 979 O O . LYS A 1 123 ? -26.395 1.602 52.982 1.00 95.06 123 LYS A O 1
ATOM 984 N N . GLU A 1 124 ? -27.305 0.269 51.412 1.00 95.62 124 GLU A N 1
ATOM 985 C CA . GLU A 1 124 ? -28.582 0.055 52.098 1.00 95.62 124 GLU A CA 1
ATOM 986 C C . GLU A 1 124 ? -28.405 -0.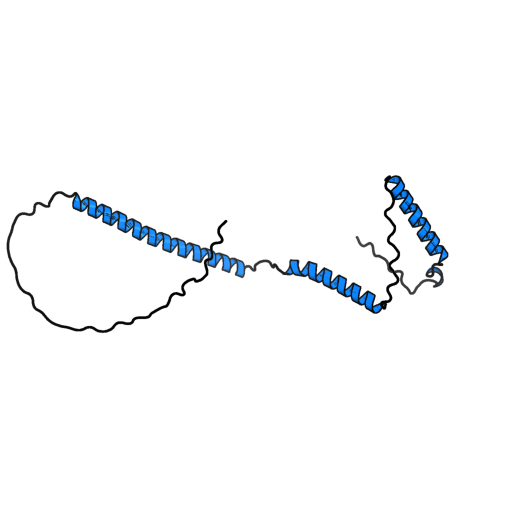715 53.412 1.00 95.62 124 GLU A C 1
ATOM 988 O O . GL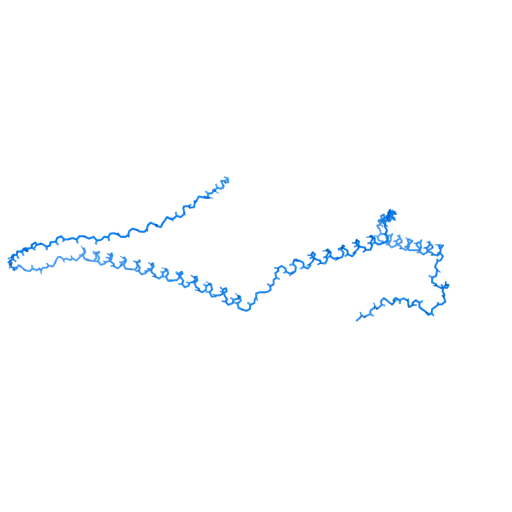U A 1 124 ? -28.911 -0.284 54.447 1.00 95.62 124 GLU A O 1
ATOM 993 N N . ALA A 1 125 ? -27.625 -1.801 53.417 1.00 93.50 125 ALA A N 1
ATOM 994 C CA . ALA A 1 125 ? -27.352 -2.585 54.622 1.00 93.50 125 ALA A CA 1
ATOM 995 C C . ALA A 1 125 ? -26.599 -1.778 55.694 1.00 93.50 125 ALA A C 1
ATOM 997 O O . ALA A 1 125 ? -26.915 -1.867 56.883 1.00 93.50 125 ALA A O 1
ATOM 998 N N . VAL A 1 126 ? -25.621 -0.959 55.288 1.00 93.94 126 VAL A N 1
ATOM 999 C CA . VAL A 1 126 ? -24.913 -0.042 56.193 1.00 93.94 126 VAL A CA 1
ATOM 1000 C C . VAL A 1 126 ? -25.874 1.002 56.758 1.00 93.94 126 VAL A C 1
ATOM 1002 O O . VAL A 1 126 ? -25.887 1.209 57.972 1.00 93.94 126 VAL A O 1
ATOM 1005 N N . ALA A 1 127 ? -26.714 1.615 55.919 1.00 93.38 127 ALA A N 1
ATOM 1006 C CA . ALA A 1 127 ? -27.712 2.585 56.366 1.00 93.38 127 ALA A CA 1
ATOM 1007 C C . ALA A 1 127 ? -28.711 1.964 57.357 1.00 93.38 127 ALA A C 1
ATOM 1009 O O . ALA A 1 127 ? -28.942 2.533 58.424 1.00 93.38 127 ALA A O 1
ATOM 1010 N N . ALA A 1 128 ? -29.236 0.771 57.064 1.00 92.25 128 ALA A N 1
ATOM 1011 C CA . ALA A 1 128 ? -30.139 0.038 57.949 1.00 92.25 128 ALA A CA 1
ATOM 1012 C C . ALA A 1 128 ? -29.472 -0.319 59.286 1.00 92.25 128 ALA A C 1
ATOM 1014 O O . ALA A 1 128 ? -30.074 -0.151 60.346 1.00 92.25 128 ALA A O 1
ATOM 1015 N N . ARG A 1 129 ? -28.203 -0.749 59.266 1.00 90.88 129 ARG A N 1
ATOM 1016 C CA . ARG A 1 129 ? -27.438 -1.038 60.487 1.00 90.88 129 ARG A CA 1
ATOM 1017 C C . ARG A 1 129 ? -27.222 0.210 61.341 1.00 90.88 129 ARG A C 1
ATOM 1019 O O . ARG A 1 129 ? -27.365 0.135 62.560 1.00 90.88 129 ARG A O 1
ATOM 1026 N N . ILE A 1 130 ? -26.900 1.345 60.719 1.00 90.38 130 ILE A N 1
ATOM 1027 C CA . ILE A 1 130 ? -26.756 2.628 61.419 1.00 90.38 130 ILE A CA 1
ATOM 1028 C C . ILE A 1 130 ? -28.096 3.033 62.046 1.00 90.38 130 ILE A C 1
ATOM 1030 O O . ILE A 1 130 ? -28.132 3.373 63.227 1.00 90.38 130 ILE A O 1
ATOM 1034 N N . GLN A 1 131 ? -29.202 2.922 61.305 1.00 86.75 131 GLN A N 1
ATOM 1035 C CA . GLN A 1 131 ? -30.546 3.217 61.814 1.00 86.75 131 GLN A CA 1
ATOM 1036 C C . GLN A 1 131 ? -30.936 2.316 62.993 1.00 86.75 131 GLN A C 1
ATOM 1038 O O . GLN A 1 131 ? -31.412 2.822 64.004 1.00 86.75 131 GLN A O 1
ATOM 1043 N N . GLN A 1 132 ? -30.677 1.007 62.914 1.00 81.06 132 GLN A N 1
ATOM 1044 C CA . GLN A 1 132 ? -30.920 0.074 64.021 1.00 81.06 132 GLN A CA 1
ATOM 1045 C C . GLN A 1 132 ? -30.064 0.391 65.250 1.00 81.06 132 GLN A C 1
ATOM 1047 O O . GLN A 1 132 ? -30.553 0.304 66.372 1.00 81.06 132 GLN A O 1
ATOM 1052 N N . SER A 1 133 ? -28.802 0.787 65.057 1.00 76.75 133 SER A N 1
ATOM 1053 C CA . SER A 1 133 ? -27.925 1.182 66.167 1.00 76.75 133 SER A CA 1
ATOM 1054 C C . SER A 1 133 ? -28.304 2.519 66.815 1.00 76.75 133 SER A C 1
ATOM 1056 O O . SER A 1 133 ? -27.887 2.779 67.939 1.00 76.75 133 SER A O 1
ATOM 1058 N N . ASN A 1 134 ? -29.094 3.349 66.127 1.00 70.44 134 ASN A N 1
ATOM 1059 C CA . ASN A 1 134 ? -29.544 4.659 66.601 1.00 70.44 134 ASN A CA 1
ATOM 1060 C C . ASN A 1 134 ? -31.030 4.666 67.025 1.00 70.44 134 ASN A C 1
ATOM 1062 O O . ASN A 1 134 ? -31.580 5.721 67.337 1.00 70.44 134 ASN A O 1
ATOM 1066 N N . ALA A 1 135 ? -31.700 3.507 67.020 1.00 61.69 135 ALA A N 1
ATOM 1067 C CA . ALA A 1 135 ? -33.078 3.371 67.481 1.00 61.69 135 ALA A CA 1
ATOM 1068 C C . ALA A 1 135 ? -33.125 3.257 69.022 1.00 61.69 135 ALA A C 1
ATOM 1070 O O . ALA A 1 135 ? -32.363 2.472 69.594 1.00 61.69 135 ALA A O 1
ATOM 1071 N N . PRO A 1 136 ? -34.006 4.004 69.720 1.00 59.16 136 PRO A N 1
ATOM 1072 C CA . PRO A 1 136 ? -34.175 3.865 71.166 1.00 59.16 136 PRO A CA 1
ATOM 1073 C C . PRO A 1 136 ? -34.698 2.456 71.514 1.00 59.16 136 PRO A C 1
ATOM 1075 O O . PRO A 1 136 ? -35.402 1.849 70.701 1.00 59.16 136 PRO A O 1
ATOM 1078 N N . PRO A 1 137 ? -34.357 1.904 72.696 1.00 60.25 137 PRO A N 1
ATOM 1079 C CA . PRO A 1 137 ? -34.664 0.516 73.030 1.00 60.25 137 PRO A CA 1
ATOM 1080 C C . PRO A 1 137 ? -36.180 0.254 73.013 1.00 60.25 137 PRO A C 1
ATO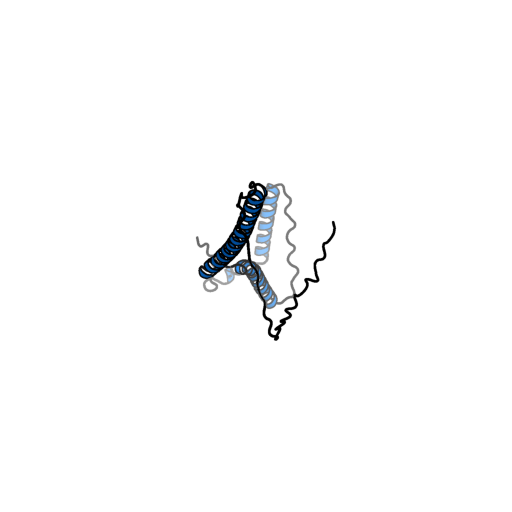M 1082 O O . PRO A 1 137 ? -36.945 1.087 73.509 1.00 60.25 137 PRO A O 1
ATOM 1085 N N . PRO A 1 138 ? -36.641 -0.900 72.488 1.00 56.44 138 PRO A N 1
ATOM 1086 C CA . PRO A 1 138 ? -38.050 -1.254 72.548 1.00 56.44 138 PRO A CA 1
ATOM 1087 C C . PRO A 1 138 ? -38.460 -1.489 74.006 1.00 56.44 138 PRO A C 1
ATOM 1089 O O . PRO A 1 138 ? -37.948 -2.384 74.680 1.00 56.44 138 PRO A O 1
ATOM 1092 N N . SER A 1 139 ? -39.411 -0.689 74.485 1.00 51.59 139 SER A N 1
ATOM 1093 C CA . SER A 1 139 ? -40.155 -0.966 75.712 1.00 51.59 139 SER A CA 1
ATOM 1094 C C . SER A 1 139 ? -41.029 -2.199 75.473 1.00 51.59 139 SER A C 1
ATOM 1096 O O . SER A 1 139 ? -42.080 -2.113 74.843 1.00 51.59 139 SER A O 1
ATOM 1098 N N . MET A 1 140 ? -40.568 -3.365 75.925 1.00 44.69 140 MET A N 1
ATOM 1099 C CA . MET A 1 140 ? -41.363 -4.590 75.992 1.00 44.69 140 MET A CA 1
ATOM 1100 C C . MET A 1 140 ? -41.444 -5.031 77.448 1.00 44.69 140 MET A C 1
ATOM 1102 O O . MET A 1 140 ? -40.448 -5.404 78.069 1.00 44.69 140 MET A O 1
ATOM 1106 N N . GLY A 1 141 ? -42.663 -4.932 77.979 1.00 44.50 141 GLY A N 1
ATOM 1107 C CA . GLY A 1 141 ? -43.042 -5.410 79.295 1.00 44.50 141 GLY A CA 1
ATOM 1108 C C . GLY A 1 141 ? -42.787 -6.905 79.460 1.00 44.50 141 GLY A C 1
ATOM 1109 O O . GLY A 1 141 ? -42.915 -7.706 78.535 1.00 44.50 141 GLY A O 1
ATOM 1110 N N . SER A 1 142 ? -42.414 -7.248 80.686 1.00 42.78 142 SER A N 1
ATOM 1111 C CA . SER A 1 142 ? -42.147 -8.599 81.155 1.00 42.78 142 SER A CA 1
ATOM 1112 C C . SER A 1 142 ? -43.379 -9.499 81.001 1.00 42.78 142 SER A C 1
ATOM 1114 O O . SER A 1 142 ? -44.448 -9.166 81.511 1.00 42.78 142 SER A O 1
ATOM 1116 N N . SER A 1 143 ? -43.204 -10.689 80.434 1.00 38.44 143 SER A N 1
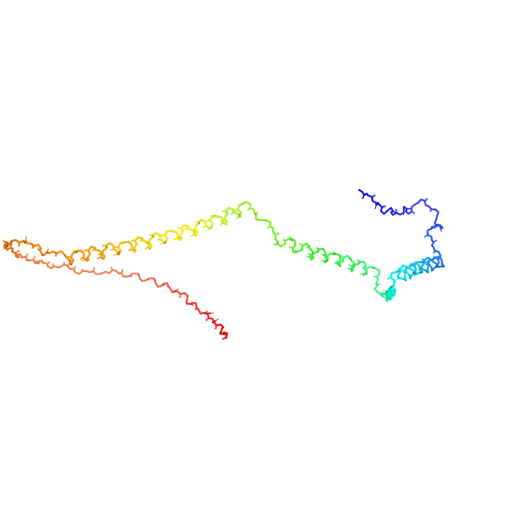ATOM 1117 C CA . SER A 1 143 ? -43.855 -11.890 80.960 1.00 38.44 143 SER A CA 1
ATOM 1118 C C . SER A 1 143 ? -43.040 -13.130 80.591 1.00 38.44 143 SER A C 1
ATOM 1120 O O . SER A 1 143 ? -42.241 -13.141 79.658 1.00 38.44 143 SER A O 1
ATOM 1122 N N . SER A 1 144 ? -43.153 -14.117 81.461 1.00 44.19 144 SER A N 1
ATOM 1123 C CA . SER A 1 144 ? -42.184 -15.146 81.809 1.00 44.19 144 SER A CA 1
ATOM 1124 C C . SER A 1 144 ? -42.382 -16.483 81.082 1.00 44.19 144 SER A C 1
ATOM 1126 O O . SER A 1 144 ? -43.474 -16.765 80.599 1.00 44.19 144 SER A O 1
ATOM 1128 N N . THR A 1 145 ? -41.365 -17.359 81.211 1.00 41.56 145 THR A N 1
ATOM 1129 C CA . THR A 1 145 ? -41.396 -18.850 81.125 1.00 41.56 145 THR A CA 1
ATOM 1130 C C . THR A 1 145 ? -41.663 -19.453 79.726 1.00 41.56 145 THR A C 1
ATOM 1132 O O . THR A 1 145 ? -42.485 -18.946 78.989 1.00 41.56 145 THR A O 1
ATOM 1135 N N . ALA A 1 146 ? -41.026 -20.522 79.227 1.00 36.81 146 ALA A N 1
ATOM 1136 C CA . ALA A 1 146 ? -40.300 -21.645 79.818 1.00 36.81 146 ALA A CA 1
ATOM 1137 C C . ALA A 1 146 ? -39.375 -22.331 78.768 1.00 36.81 146 ALA A C 1
ATOM 1139 O O . ALA A 1 146 ? -39.592 -22.232 77.564 1.00 36.81 146 ALA A O 1
ATOM 1140 N N . LYS A 1 147 ? -38.371 -23.081 79.248 1.00 40.44 147 LYS A N 1
ATOM 1141 C CA . LYS A 1 147 ? -37.670 -24.197 78.555 1.00 40.44 147 LYS A CA 1
ATOM 1142 C C . LYS A 1 147 ? -38.640 -25.399 78.389 1.00 40.44 147 LYS A C 1
ATOM 1144 O O . LYS A 1 147 ? -39.542 -25.467 79.225 1.00 40.44 147 LYS A O 1
ATOM 1149 N N . PRO A 1 148 ? -38.469 -26.378 77.452 1.00 49.00 148 PRO A N 1
ATOM 1150 C CA . PRO A 1 148 ? -37.299 -27.283 77.442 1.00 49.00 148 PRO A CA 1
ATOM 1151 C C . PRO A 1 148 ? -36.872 -27.983 76.114 1.00 49.00 148 PRO A C 1
ATOM 1153 O O . PRO A 1 148 ? -37.538 -27.945 75.088 1.00 49.00 148 PRO A O 1
ATOM 1156 N N . SER A 1 149 ? -35.747 -28.709 76.254 1.00 35.19 149 SER A N 1
ATOM 1157 C CA . SER A 1 149 ? -35.358 -30.012 75.659 1.00 35.19 149 SER A CA 1
ATOM 1158 C C . SER A 1 149 ? -34.910 -30.157 74.190 1.00 35.19 149 SER A C 1
ATOM 1160 O O . SER A 1 149 ? -35.683 -30.066 73.248 1.00 35.19 149 SER A O 1
ATOM 1162 N N . VAL A 1 150 ? -33.637 -30.559 74.066 1.00 42.94 150 VAL A N 1
ATOM 1163 C CA . VAL A 1 150 ? -32.986 -31.322 72.975 1.00 42.94 150 VAL A CA 1
ATOM 1164 C C . VAL A 1 150 ? -33.644 -32.697 72.734 1.00 42.94 150 VAL A C 1
ATOM 1166 O O . VAL A 1 150 ? -34.180 -33.276 73.680 1.00 42.94 150 VAL A O 1
ATOM 1169 N N . PRO A 1 151 ? -33.477 -33.295 71.533 1.0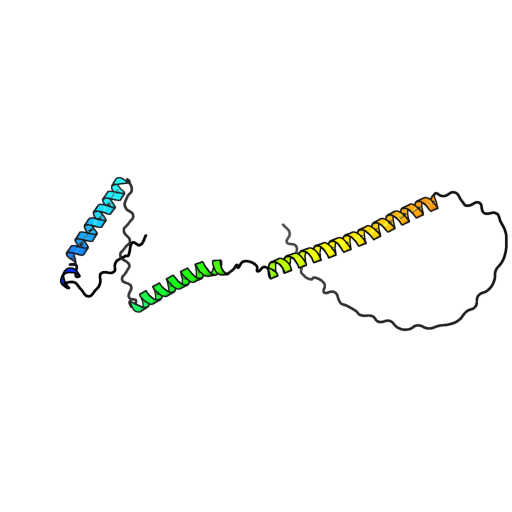0 49.09 151 PRO A N 1
ATOM 1170 C CA . PRO A 1 151 ? -32.597 -34.471 71.472 1.00 49.09 151 PRO A CA 1
ATOM 1171 C C . PRO A 1 151 ? -31.668 -34.555 70.239 1.00 49.09 151 PRO A C 1
ATOM 1173 O O . PRO A 1 151 ? -31.806 -33.851 69.245 1.00 49.09 151 PRO A O 1
ATOM 1176 N N . LYS A 1 152 ? -30.675 -35.439 70.393 1.00 41.91 152 LYS A N 1
ATOM 1177 C CA . LYS A 1 152 ? -29.544 -35.787 69.513 1.00 41.91 152 LYS A CA 1
ATOM 1178 C C . LYS A 1 152 ? -29.926 -36.748 68.367 1.00 41.91 152 LYS A C 1
ATOM 1180 O O . LYS A 1 152 ? -30.937 -37.431 68.495 1.00 41.91 152 LYS A O 1
ATOM 1185 N N . LYS A 1 153 ? -28.969 -36.908 67.425 1.00 33.78 153 LYS A N 1
ATOM 1186 C CA . LYS A 1 153 ? -28.689 -37.997 66.437 1.00 33.78 153 LYS A CA 1
ATOM 1187 C C . LYS A 1 153 ? -28.840 -37.547 64.975 1.00 33.78 153 LYS A C 1
ATOM 1189 O O . LYS A 1 153 ? -29.767 -36.819 64.674 1.00 33.78 153 LYS A O 1
ATOM 1194 N N . ASP A 1 154 ? -28.018 -37.928 63.998 1.00 38.31 154 ASP A N 1
ATOM 1195 C CA . ASP A 1 154 ? -26.807 -38.751 63.924 1.00 38.31 154 ASP A CA 1
ATOM 1196 C C . ASP A 1 154 ? -26.036 -38.373 62.632 1.00 38.31 154 ASP A C 1
ATOM 1198 O O . ASP A 1 154 ? -26.594 -37.891 61.651 1.00 38.31 154 ASP A O 1
ATOM 1202 N N . THR A 1 155 ? -24.732 -38.616 62.683 1.00 40.50 155 THR A N 1
ATOM 1203 C CA . THR A 1 155 ? -23.676 -38.728 61.661 1.00 40.50 155 THR A CA 1
ATOM 1204 C C . THR A 1 155 ? -24.087 -39.046 60.203 1.00 40.50 155 THR A C 1
ATOM 1206 O O . THR A 1 155 ? -24.772 -40.040 59.975 1.00 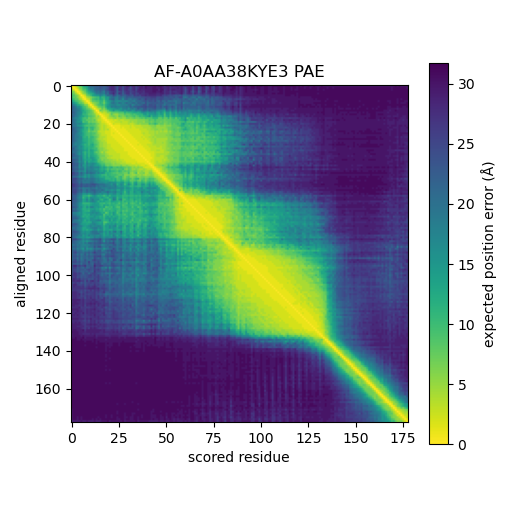40.50 155 THR A O 1
ATOM 1209 N N . LYS A 1 156 ? -23.507 -38.329 59.211 1.00 36.72 156 LYS A N 1
ATOM 1210 C CA . LYS A 1 156 ? -22.579 -38.844 58.153 1.00 36.72 156 LYS A CA 1
ATOM 1211 C C . LYS A 1 156 ? -22.378 -37.868 56.966 1.00 36.72 156 LYS A C 1
ATOM 1213 O O . LYS A 1 156 ? -23.314 -37.533 56.254 1.00 36.72 156 LYS A O 1
ATOM 1218 N N . LEU A 1 157 ? -21.114 -37.498 56.727 1.00 37.50 157 LEU A N 1
ATOM 1219 C CA . LEU A 1 157 ? -20.520 -37.147 55.414 1.00 37.50 157 LEU A CA 1
ATOM 1220 C C . LEU A 1 157 ? -20.376 -38.446 54.574 1.00 37.50 157 LEU A C 1
ATOM 1222 O O . LEU A 1 157 ? -20.304 -39.508 55.204 1.00 37.50 157 LEU A O 1
ATOM 1226 N N . PRO A 1 158 ? -20.323 -38.441 53.217 1.00 48.38 158 PRO A N 1
ATOM 1227 C CA . PRO A 1 158 ? -19.266 -37.797 52.403 1.00 48.38 158 PRO A CA 1
ATOM 1228 C C . PRO A 1 158 ? -19.833 -37.179 51.087 1.00 48.38 158 PRO A C 1
ATOM 1230 O O . PRO A 1 158 ? -21.037 -37.180 50.893 1.00 48.38 158 PRO A O 1
ATOM 1233 N N . THR A 1 159 ? -19.142 -36.535 50.143 1.00 37.78 159 THR A N 1
ATOM 1234 C CA . THR A 1 159 ? -17.784 -36.636 49.590 1.00 37.78 159 THR A CA 1
ATOM 1235 C C . THR A 1 159 ? -17.495 -35.350 48.806 1.00 37.78 159 THR A C 1
ATOM 1237 O O . THR A 1 159 ? -18.350 -34.815 48.107 1.00 37.78 159 THR A O 1
ATOM 1240 N N . THR A 1 160 ? -16.249 -34.903 48.881 1.00 41.66 160 THR A N 1
ATOM 1241 C CA . THR A 1 160 ? -15.634 -33.830 48.096 1.00 41.66 160 THR A CA 1
ATOM 1242 C C . THR A 1 160 ? -15.405 -34.232 46.636 1.00 41.66 160 THR A C 1
ATOM 1244 O O . THR A 1 160 ? -14.822 -35.288 46.397 1.00 41.66 160 THR A O 1
ATOM 1247 N N . VAL A 1 161 ? -15.699 -33.349 45.675 1.00 46.88 161 VAL A N 1
ATOM 1248 C CA . VAL A 1 161 ? -15.042 -33.360 44.355 1.00 46.88 161 VAL A CA 1
ATOM 1249 C C . VAL A 1 161 ? -14.212 -32.086 44.242 1.00 46.88 161 VAL A C 1
ATOM 1251 O O . VAL A 1 161 ? -14.732 -30.992 44.048 1.00 46.88 161 VAL A O 1
ATOM 1254 N N . LYS A 1 162 ? -12.899 -32.243 44.419 1.00 47.06 162 LYS A N 1
ATOM 1255 C CA . LYS A 1 162 ? -11.892 -31.240 44.076 1.00 47.06 162 LYS A CA 1
ATOM 1256 C C . LYS A 1 162 ? -11.636 -31.356 42.576 1.00 47.06 162 LYS A C 1
ATOM 1258 O O . LYS A 1 162 ? -11.320 -32.447 42.105 1.00 47.06 162 LYS A O 1
ATOM 1263 N N . LYS A 1 163 ? -11.740 -30.256 41.831 1.00 43.09 163 LYS A N 1
ATOM 1264 C CA . LYS A 1 163 ? -11.163 -30.164 40.487 1.00 43.09 163 LYS A CA 1
ATOM 1265 C C . LYS A 1 163 ? -10.209 -28.980 40.464 1.00 43.09 163 LYS A C 1
ATOM 1267 O O . LYS A 1 163 ? -10.618 -27.831 40.339 1.00 43.09 163 LYS A O 1
ATOM 1272 N N . ASP A 1 164 ? -8.935 -29.300 40.651 1.00 54.41 164 ASP A N 1
ATOM 1273 C CA . ASP A 1 164 ? -7.811 -28.393 40.479 1.00 54.41 164 ASP A CA 1
ATOM 1274 C C . ASP A 1 164 ? -7.737 -27.944 39.016 1.00 54.41 164 ASP A C 1
ATOM 1276 O O . ASP A 1 164 ? -7.390 -28.725 38.129 1.00 54.41 164 ASP A O 1
ATOM 1280 N N . ILE A 1 165 ? -8.042 -26.675 38.752 1.00 56.28 165 ILE A N 1
ATOM 1281 C CA . ILE A 1 165 ? -7.707 -26.027 37.483 1.00 56.28 165 ILE A CA 1
ATOM 1282 C C . ILE A 1 165 ? -6.553 -25.076 37.767 1.00 56.28 165 ILE A C 1
ATOM 1284 O O . ILE A 1 165 ? -6.700 -23.988 38.327 1.00 56.28 165 ILE A O 1
ATOM 1288 N N . LYS A 1 166 ? -5.361 -25.563 37.422 1.00 59.28 166 LYS A N 1
ATOM 1289 C CA . LYS A 1 166 ? -4.107 -24.820 37.454 1.00 59.28 166 LYS A CA 1
ATOM 1290 C C . LYS A 1 166 ? -4.230 -23.611 36.526 1.00 59.28 166 LYS A C 1
ATOM 1292 O O . LYS A 1 166 ? -4.339 -23.764 35.314 1.00 59.28 166 LYS A O 1
ATOM 1297 N N . LYS A 1 167 ? -4.184 -22.410 37.103 1.00 64.56 167 LYS A N 1
ATOM 1298 C CA . LYS A 1 167 ? -3.968 -21.156 36.372 1.00 64.56 167 LYS A CA 1
ATOM 1299 C C . LYS A 1 167 ? -2.550 -21.181 35.772 1.00 64.56 167 LYS A C 1
ATOM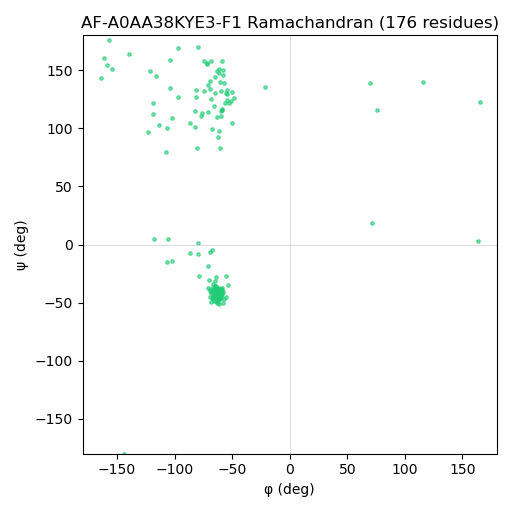 1301 O O . LYS A 1 167 ? -1.613 -21.442 36.532 1.00 64.56 167 LYS A O 1
ATOM 1306 N N . PRO A 1 168 ? -2.336 -20.896 34.476 1.00 63.47 168 PRO A N 1
ATOM 1307 C CA . PRO A 1 168 ? -0.996 -20.603 33.988 1.00 63.47 168 PRO A CA 1
ATOM 1308 C C . PRO A 1 168 ? -0.578 -19.229 34.529 1.00 63.47 168 PRO A C 1
ATOM 1310 O O . PRO A 1 168 ? -1.186 -18.206 34.222 1.00 63.47 168 PRO A O 1
ATOM 1313 N N . SER A 1 169 ? 0.433 -19.206 35.396 1.00 61.88 169 SER A N 1
ATOM 1314 C CA . SER A 1 169 ? 1.052 -17.969 35.861 1.00 61.88 169 SER A CA 1
ATOM 1315 C C . SER A 1 169 ? 1.798 -17.308 34.701 1.00 61.88 169 SER A C 1
ATOM 1317 O O . SER A 1 169 ? 2.650 -17.933 34.068 1.00 61.88 169 SER A O 1
ATOM 1319 N N . LEU A 1 170 ? 1.471 -16.043 34.416 1.00 64.81 170 LEU A N 1
ATOM 1320 C CA . LEU A 1 170 ? 2.189 -15.207 33.453 1.00 64.81 170 LEU A CA 1
ATOM 1321 C C . LEU A 1 170 ? 3.638 -15.008 33.921 1.00 64.81 170 LEU A C 1
ATOM 1323 O O . LEU A 1 170 ? 3.951 -14.095 34.683 1.00 64.81 170 LEU A O 1
ATOM 1327 N N . LYS A 1 171 ? 4.537 -15.871 33.455 1.00 62.62 171 LYS A N 1
ATOM 1328 C CA . LYS A 1 171 ? 5.981 -15.639 33.496 1.00 62.62 171 LYS A CA 1
ATOM 1329 C C . LYS A 1 171 ? 6.345 -14.862 32.236 1.00 62.62 171 LYS A C 1
ATOM 1331 O O . LYS A 1 171 ? 6.366 -15.446 31.160 1.00 62.62 171 LYS A O 1
ATOM 1336 N N . GLY A 1 172 ? 6.600 -13.558 32.358 1.00 65.19 172 GLY A N 1
ATOM 1337 C CA . GLY A 1 172 ? 7.104 -12.789 31.214 1.00 65.19 172 GLY A CA 1
ATOM 1338 C C . GLY A 1 172 ? 7.020 -11.264 31.258 1.00 65.19 172 GLY A C 1
ATOM 1339 O O . GLY A 1 172 ? 7.401 -10.640 30.275 1.00 65.19 172 GLY A O 1
ATOM 1340 N N . VAL A 1 173 ? 6.563 -10.628 32.340 1.00 66.62 173 VAL A N 1
ATOM 1341 C CA . VAL A 1 173 ? 6.575 -9.155 32.404 1.00 66.62 173 VAL A CA 1
ATOM 1342 C C . VAL A 1 173 ? 7.968 -8.667 32.816 1.00 66.62 173 VAL A C 1
ATOM 1344 O O . VAL A 1 173 ? 8.322 -8.701 33.991 1.00 66.62 173 VAL A O 1
ATOM 1347 N N . VAL A 1 174 ? 8.760 -8.209 31.842 1.00 64.75 174 VAL A N 1
ATOM 1348 C CA . VAL A 1 174 ? 9.992 -7.435 32.066 1.00 64.75 174 VAL A CA 1
ATOM 1349 C C . VAL A 1 174 ? 9.679 -5.967 31.786 1.00 64.75 174 VAL A C 1
ATOM 1351 O O . VAL A 1 174 ? 9.479 -5.572 30.641 1.00 64.75 174 VAL A O 1
ATOM 1354 N N . VAL A 1 175 ? 9.629 -5.147 32.836 1.00 67.31 175 VAL A N 1
ATOM 1355 C CA . VAL A 1 175 ? 9.519 -3.687 32.710 1.00 67.31 175 VAL A CA 1
ATOM 1356 C C . VAL A 1 175 ? 10.917 -3.121 32.454 1.00 67.31 175 VAL A C 1
ATOM 1358 O O . VAL A 1 175 ? 11.799 -3.218 33.307 1.00 67.31 175 VAL A O 1
ATOM 1361 N N . LYS A 1 176 ? 11.132 -2.528 31.275 1.00 66.69 176 LYS A N 1
ATOM 1362 C CA . LYS A 1 176 ? 12.363 -1.803 30.937 1.00 66.69 176 LYS A CA 1
ATOM 1363 C C . LYS A 1 176 ? 12.339 -0.439 31.627 1.00 66.69 176 LYS A C 1
ATOM 1365 O O . LYS A 1 176 ? 11.493 0.399 31.323 1.00 66.69 176 LYS A O 1
ATOM 1370 N N . LYS A 1 177 ? 13.244 -0.235 32.583 1.00 66.25 177 LYS A N 1
ATOM 1371 C CA . LYS A 1 177 ? 13.388 1.031 33.306 1.00 66.25 177 LYS A CA 1
ATOM 1372 C C . LYS A 1 177 ? 14.055 2.072 32.389 1.00 66.25 177 LYS A C 1
ATOM 1374 O O . LYS A 1 177 ? 15.028 1.739 31.712 1.00 66.25 177 LYS A O 1
ATOM 1379 N N . LYS A 1 178 ? 13.474 3.274 32.328 1.00 54.72 178 LYS A N 1
ATOM 1380 C CA . LYS A 1 178 ? 14.098 4.483 31.766 1.00 54.72 178 LYS A CA 1
ATOM 1381 C C . LYS A 1 178 ? 15.164 5.016 32.715 1.00 54.72 178 LYS A C 1
ATOM 1383 O O . LYS A 1 178 ? 14.969 4.851 33.943 1.00 54.72 178 LYS A O 1
#

Sequence (178 aa):
MDDSTAIPSLSMGAVGSRFVSSDEIEIARARRDEQWKAAYARLGQEPPPQPQADAYDGRSLAEKLAANRA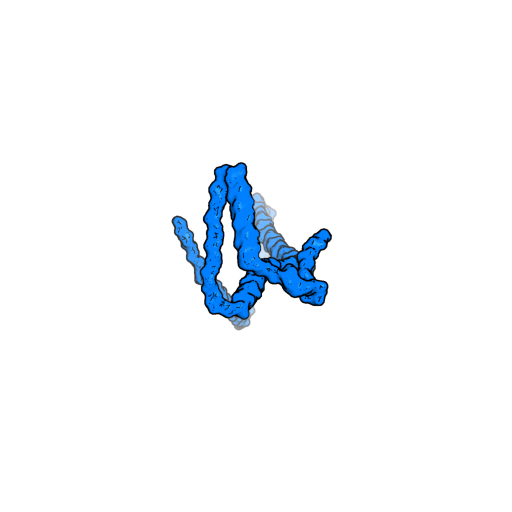AKQEEWEEKSKLANQFRALEEDEIMFLDSLREKEEAEEKSRRERDGEEVKGFKEAVAARIQQSNAPPPSMGSSSTAKPSVPKKDTKLPTTVKKDIKKPSLKGVVVKKK

Organism: NCBI:txid2804958

Secondary structure (DSSP, 8-state):
------PPPTTSS-GGGGPPPHHHHHHHHHHHHHHHHHHHHHHTSPPPPPPPPPP---S-HHHHHHHHHHHHHHHHHHHHHHHTT--PPPHHHHHHHHHHHHHHHHHHHHHHHHHHHHHHHHHHHHHHHHHHHTSPPP----------------------------------------

Radius of gyration: 47.62 Å; Cα contacts (8 Å, |Δi|>4): 10; chains: 1; bounding box: 73×69×133 Å

pLDDT: mean 77.04, std 19.34, range [33.78, 97.75]

Foldseek 3Di:
DDPDPPPPPPPDDDPVVVDDDPVNVVVVVVVVVVVQQVVCVVVVHGRDDPPDDPDPDPDDPVVVVVVVVVVVVVVVCVVVVVVPPDDDDDPVRVVVVVVVVVVVVVVVVVVVVVVVVVVVVVVVVVVVVVVVVPDDDDPDDDDDDDDDDDDDDDDDDDDDDDDDDDDPDDDDDDDDDD